Protein AF-A0A920LC87-F1 (afdb_monomer_lite)

Radius of gyration: 24.34 Å; chains: 1; bounding box: 47×68×61 Å

Structure (mmCIF, N/CA/C/O backbone):
data_AF-A0A920LC87-F1
#
_entry.id   AF-A0A920LC87-F1
#
loop_
_atom_site.group_PDB
_atom_site.id
_atom_site.type_symbol
_atom_site.label_atom_id
_atom_site.label_alt_id
_atom_site.label_comp_id
_atom_site.label_asym_id
_atom_site.label_entity_id
_atom_site.label_seq_id
_atom_site.pdbx_PDB_ins_code
_atom_site.Cartn_x
_atom_site.Cartn_y
_atom_site.Cartn_z
_atom_site.occupancy
_atom_site.B_iso_or_equiv
_atom_site.auth_seq_id
_atom_site.auth_comp_id
_atom_site.auth_asym_id
_atom_site.auth_atom_id
_atom_site.pdbx_PDB_model_num
ATOM 1 N N . MET A 1 1 ? -21.705 -11.713 8.586 1.00 51.69 1 MET A N 1
ATOM 2 C CA . MET A 1 1 ? -21.628 -10.578 7.640 1.00 51.69 1 MET A CA 1
ATOM 3 C C . MET A 1 1 ? -20.249 -10.476 6.988 1.00 51.69 1 MET A C 1
ATOM 5 O O . MET A 1 1 ? -20.176 -10.383 5.773 1.00 51.69 1 MET A O 1
ATOM 9 N N . SER A 1 2 ? -19.154 -10.593 7.745 1.00 48.53 2 SER A N 1
ATOM 10 C CA . SER A 1 2 ? -17.784 -10.623 7.193 1.00 48.53 2 SER A CA 1
ATOM 11 C C . SER A 1 2 ? -17.468 -11.917 6.425 1.00 48.53 2 SER A C 1
ATOM 13 O O . SER A 1 2 ? -16.877 -11.867 5.354 1.00 48.53 2 SER A O 1
ATOM 15 N N . LEU A 1 3 ? -17.936 -13.070 6.926 1.00 48.03 3 LEU A N 1
ATOM 16 C CA . LEU A 1 3 ? -17.737 -14.377 6.278 1.00 48.03 3 LEU A CA 1
ATOM 17 C C . LEU A 1 3 ? -18.432 -14.464 4.907 1.00 48.03 3 LEU A C 1
ATOM 19 O O . LEU A 1 3 ? -17.867 -14.968 3.948 1.00 48.03 3 LEU A O 1
ATOM 23 N N . THR A 1 4 ? -19.646 -13.915 4.804 1.00 66.12 4 THR A N 1
ATOM 24 C CA . THR A 1 4 ? -20.441 -13.898 3.568 1.00 66.12 4 THR A CA 1
ATOM 25 C C . THR A 1 4 ? -19.825 -12.992 2.504 1.00 66.12 4 THR A C 1
ATOM 27 O O . THR A 1 4 ? -19.841 -13.344 1.333 1.00 66.12 4 THR A O 1
ATOM 30 N N . LEU A 1 5 ? -19.225 -11.865 2.903 1.00 60.50 5 LEU A N 1
ATOM 31 C CA . LEU A 1 5 ? -18.474 -10.995 1.993 1.00 60.50 5 LEU A CA 1
ATOM 32 C C . LEU A 1 5 ? -17.218 -11.693 1.462 1.00 60.50 5 LEU A C 1
ATOM 34 O O . LEU A 1 5 ? -17.001 -11.692 0.256 1.00 60.50 5 LEU A O 1
ATOM 38 N N . GLY A 1 6 ? -16.436 -12.343 2.331 1.00 60.22 6 GLY A N 1
ATOM 39 C CA . GLY A 1 6 ? -15.253 -13.103 1.910 1.00 60.22 6 GLY A CA 1
ATOM 40 C C . GLY A 1 6 ? -15.587 -14.250 0.951 1.00 60.22 6 GLY A C 1
ATOM 41 O O . GLY A 1 6 ? -14.870 -14.471 -0.019 1.00 60.22 6 GLY A O 1
ATOM 42 N N . LEU A 1 7 ? -16.717 -14.925 1.176 1.00 67.44 7 LEU A N 1
ATOM 43 C CA . LEU A 1 7 ? -17.181 -16.028 0.336 1.00 67.44 7 LEU A CA 1
ATOM 44 C C . LEU A 1 7 ? -17.665 -15.533 -1.037 1.00 67.44 7 LEU A C 1
ATOM 46 O O . LEU A 1 7 ? -17.310 -16.128 -2.045 1.00 67.44 7 LEU A O 1
ATOM 50 N N . VAL A 1 8 ? -18.377 -14.400 -1.099 1.00 70.44 8 VAL A N 1
ATOM 51 C CA . VAL A 1 8 ? -18.757 -13.748 -2.369 1.00 70.44 8 VAL A CA 1
ATOM 52 C C . VAL A 1 8 ? -17.524 -13.294 -3.154 1.00 70.44 8 VAL A C 1
ATOM 54 O O . VAL A 1 8 ? -17.465 -13.492 -4.361 1.00 70.44 8 VAL A O 1
ATOM 57 N N . ILE A 1 9 ? -16.518 -12.742 -2.472 1.00 65.25 9 ILE A N 1
ATOM 58 C CA . ILE A 1 9 ? -15.265 -12.288 -3.090 1.00 65.25 9 ILE A CA 1
ATOM 59 C C . ILE A 1 9 ? -14.441 -13.464 -3.638 1.00 65.25 9 ILE A C 1
ATOM 61 O O . ILE A 1 9 ? -13.778 -13.316 -4.658 1.00 65.25 9 ILE A O 1
ATOM 65 N N . SER A 1 10 ? -14.517 -14.642 -3.012 1.00 67.00 10 SER A N 1
ATOM 66 C CA . SER A 1 10 ? -13.821 -15.845 -3.487 1.00 67.00 10 SER A CA 1
ATOM 67 C C . SER A 1 10 ? -14.350 -16.384 -4.821 1.00 67.00 10 SER A C 1
ATOM 69 O O . SER A 1 10 ? -13.648 -17.163 -5.459 1.00 67.00 10 SER A O 1
ATOM 71 N N . PHE A 1 11 ? -15.565 -16.006 -5.229 1.00 74.75 11 PHE A N 1
ATOM 72 C CA . PHE A 1 11 ? -16.164 -16.384 -6.515 1.00 74.75 11 PHE A CA 1
ATOM 73 C C . PHE A 1 11 ? -16.053 -15.282 -7.578 1.00 74.75 11 PHE A C 1
ATOM 75 O O . PHE A 1 11 ? -16.613 -15.421 -8.663 1.00 74.75 11 PHE A O 1
ATOM 82 N N . VAL A 1 12 ? -15.365 -14.175 -7.280 1.00 76.56 12 VAL A N 1
ATOM 83 C CA . VAL A 1 12 ? -15.097 -13.127 -8.268 1.00 76.56 12 VAL A CA 1
ATOM 84 C C . VAL A 1 12 ? -13.891 -13.549 -9.097 1.00 76.56 12 VAL A C 1
ATOM 86 O O . VAL A 1 12 ? -12.779 -13.638 -8.573 1.00 76.56 12 VAL A O 1
ATOM 89 N N . ASP A 1 13 ? -14.107 -13.787 -10.389 1.00 73.00 13 ASP A N 1
ATOM 90 C CA . ASP A 1 13 ? -13.009 -14.005 -11.325 1.00 73.00 13 ASP A CA 1
ATOM 91 C C . ASP A 1 13 ? -12.096 -12.767 -11.357 1.00 73.00 13 ASP A C 1
ATOM 93 O O . ASP A 1 13 ? -12.595 -11.633 -11.395 1.00 73.00 13 ASP A O 1
ATOM 97 N N . PRO A 1 14 ? -10.763 -12.948 -11.335 1.00 72.31 14 PRO A N 1
ATOM 98 C CA . PRO A 1 14 ? -9.835 -11.832 -11.402 1.00 72.31 14 PRO A CA 1
ATOM 99 C C . PRO A 1 14 ? -10.065 -11.055 -12.698 1.00 72.31 14 PRO A C 1
ATOM 101 O O . PRO A 1 14 ? -10.163 -11.629 -13.785 1.00 72.31 14 PRO A O 1
ATOM 104 N N . MET A 1 15 ? -10.162 -9.733 -12.578 1.00 78.38 15 MET A N 1
ATOM 105 C CA . MET A 1 15 ? -10.388 -8.868 -13.730 1.00 78.38 15 MET A CA 1
ATOM 106 C C . MET A 1 15 ? -9.218 -8.966 -14.721 1.00 78.38 15 MET A C 1
ATOM 108 O O . MET A 1 15 ? -8.079 -9.254 -14.353 1.00 78.38 15 MET A O 1
ATOM 112 N N . ILE A 1 16 ? -9.495 -8.708 -15.998 1.00 79.12 16 ILE A N 1
ATOM 113 C CA . ILE A 1 16 ? -8.456 -8.629 -17.032 1.00 79.12 16 ILE A CA 1
ATOM 114 C C . ILE A 1 16 ? -7.592 -7.389 -16.766 1.00 79.12 16 ILE A C 1
ATOM 116 O O . ILE A 1 16 ? -8.115 -6.337 -16.392 1.00 79.12 16 ILE A O 1
ATOM 120 N N . GLU A 1 17 ? -6.279 -7.518 -16.977 1.00 80.44 17 GLU A N 1
ATOM 121 C CA . GLU A 1 17 ? -5.305 -6.429 -16.842 1.00 80.44 17 GLU A CA 1
ATOM 122 C C . GLU A 1 17 ? -5.795 -5.157 -17.550 1.00 80.44 17 GLU A C 1
ATOM 124 O O . GLU A 1 17 ? -6.100 -5.165 -18.746 1.00 80.44 17 GLU A O 1
ATOM 129 N N . ASN A 1 18 ? -5.845 -4.044 -16.815 1.00 85.31 18 ASN A N 1
ATOM 130 C CA . ASN A 1 18 ? -6.327 -2.771 -17.333 1.00 85.31 18 ASN A CA 1
ATOM 131 C C . ASN A 1 18 ? -5.285 -1.670 -17.132 1.00 85.31 18 ASN A C 1
ATOM 133 O O . ASN A 1 18 ? -4.976 -1.267 -16.008 1.00 85.31 18 ASN A O 1
ATOM 137 N N . ARG A 1 19 ? -4.786 -1.150 -18.258 1.00 84.81 19 ARG A N 1
ATOM 138 C CA . ARG A 1 19 ? -3.727 -0.131 -18.325 1.00 84.81 19 ARG A CA 1
ATOM 139 C C . ARG A 1 19 ? -4.236 1.305 -18.223 1.00 84.81 19 ARG A C 1
ATOM 141 O O . ARG A 1 19 ? -3.449 2.240 -18.341 1.00 84.81 19 ARG A O 1
ATOM 148 N N . ASN A 1 20 ? -5.537 1.509 -18.029 1.00 92.81 20 ASN A N 1
ATOM 149 C CA . ASN A 1 20 ? -6.087 2.846 -17.866 1.00 92.81 20 ASN A CA 1
ATOM 150 C C . ASN A 1 20 ? -5.581 3.478 -16.557 1.00 92.81 20 ASN A C 1
ATOM 152 O O . ASN A 1 20 ? -5.798 2.945 -15.468 1.00 92.81 20 ASN A O 1
ATOM 156 N N . LEU A 1 21 ? -4.950 4.649 -16.663 1.00 91.81 21 LEU A N 1
ATOM 157 C CA . LEU A 1 21 ? -4.382 5.382 -15.531 1.00 91.81 21 LEU A CA 1
ATOM 158 C C . LEU A 1 21 ? -5.438 5.731 -14.472 1.00 91.81 21 LEU A C 1
ATOM 160 O O . LEU A 1 21 ? -5.162 5.612 -13.281 1.00 91.81 21 LEU A O 1
ATOM 164 N N . ILE A 1 22 ? -6.667 6.075 -14.882 1.00 94.88 22 ILE A N 1
ATOM 165 C CA . ILE A 1 22 ? -7.777 6.315 -13.941 1.00 94.88 22 ILE A CA 1
ATOM 166 C C . ILE A 1 22 ? -8.065 5.056 -13.117 1.00 94.88 22 ILE A C 1
ATOM 168 O O . ILE A 1 22 ? -8.260 5.128 -11.905 1.00 94.88 22 ILE A O 1
ATOM 172 N N . PHE A 1 23 ? -8.077 3.889 -13.760 1.00 93.38 23 PHE A N 1
ATOM 173 C CA . PHE A 1 23 ? -8.350 2.633 -13.072 1.00 93.38 23 PHE A CA 1
ATOM 174 C C . PHE A 1 23 ? -7.215 2.284 -12.104 1.00 93.38 23 PHE A C 1
ATOM 176 O O . PHE A 1 23 ? -7.468 1.916 -10.961 1.00 93.38 23 PHE A O 1
ATOM 183 N N . ILE A 1 24 ? -5.962 2.484 -12.520 1.00 94.50 24 ILE A N 1
ATOM 184 C CA . ILE A 1 24 ? -4.775 2.273 -11.680 1.00 94.50 24 ILE A CA 1
ATOM 185 C C . ILE A 1 24 ? -4.766 3.211 -10.465 1.00 94.50 24 ILE A C 1
ATOM 187 O O . ILE A 1 24 ? -4.407 2.788 -9.365 1.00 94.50 24 ILE A O 1
ATOM 191 N N . PHE A 1 25 ? -5.210 4.459 -10.630 1.00 96.12 25 PHE A N 1
ATOM 192 C CA . PHE A 1 25 ? -5.371 5.398 -9.522 1.00 96.12 25 PHE A CA 1
ATOM 193 C C . PHE A 1 25 ? -6.325 4.845 -8.454 1.00 96.12 25 PHE A C 1
ATOM 195 O O . PHE A 1 25 ? -5.969 4.772 -7.275 1.00 96.12 25 PHE A O 1
ATOM 202 N N . PHE A 1 26 ? -7.517 4.396 -8.864 1.00 94.69 26 PHE A N 1
ATOM 203 C CA . PHE A 1 26 ? -8.478 3.785 -7.944 1.00 94.69 26 PHE A CA 1
ATOM 204 C C . PHE A 1 26 ? -7.978 2.456 -7.380 1.00 94.69 26 PHE A C 1
ATOM 206 O O . PHE A 1 26 ? -8.221 2.161 -6.214 1.00 94.69 26 PHE A O 1
ATOM 213 N N . CYS A 1 27 ? -7.223 1.685 -8.160 1.00 93.50 27 CYS A N 1
ATOM 214 C CA . CYS A 1 27 ? -6.578 0.465 -7.695 1.00 93.50 27 CYS A CA 1
ATOM 215 C C . CYS A 1 27 ? -5.629 0.748 -6.517 1.00 93.50 27 CYS A C 1
ATOM 217 O O . CYS A 1 27 ? -5.678 0.044 -5.508 1.00 93.50 27 CYS A O 1
ATOM 219 N N . GLY A 1 28 ? -4.821 1.812 -6.600 1.00 94.81 28 GLY A N 1
ATOM 220 C CA . GLY A 1 28 ? -3.982 2.281 -5.491 1.00 94.81 28 GLY A CA 1
ATOM 221 C C . GLY A 1 28 ? -4.794 2.752 -4.289 1.00 94.81 28 GLY A C 1
ATOM 222 O O . GLY A 1 28 ? -4.549 2.317 -3.162 1.00 94.81 28 GLY A O 1
ATOM 223 N N . TYR A 1 29 ? -5.821 3.569 -4.536 1.00 95.50 29 TYR A N 1
ATOM 224 C CA . TYR A 1 29 ? -6.723 4.062 -3.493 1.00 95.50 29 TYR A CA 1
ATOM 225 C C . TYR A 1 29 ? -7.402 2.921 -2.716 1.00 95.50 29 TYR A C 1
ATOM 227 O O . TYR A 1 29 ? -7.427 2.929 -1.489 1.00 95.50 29 TYR A O 1
ATOM 235 N N . ILE A 1 30 ? -7.944 1.917 -3.406 1.00 93.31 30 ILE A N 1
ATOM 236 C CA . ILE A 1 30 ? -8.679 0.809 -2.780 1.00 93.31 30 ILE A CA 1
ATOM 237 C C . ILE A 1 30 ? -7.715 -0.151 -2.072 1.00 93.31 30 ILE A C 1
ATOM 239 O O . ILE A 1 30 ? -7.991 -0.575 -0.950 1.00 93.31 30 ILE A O 1
ATOM 243 N N . SER A 1 31 ? -6.562 -0.452 -2.681 1.00 92.94 31 SER A N 1
ATOM 244 C CA . SER A 1 31 ? -5.550 -1.345 -2.100 1.00 92.94 31 SER A CA 1
ATOM 245 C C . SER A 1 31 ? -5.039 -0.842 -0.747 1.00 92.94 31 SER A C 1
ATOM 247 O O . SER A 1 31 ? -5.012 -1.599 0.227 1.00 92.94 31 SER A O 1
ATOM 249 N N . ILE A 1 32 ? -4.679 0.445 -0.649 1.00 93.69 32 ILE A N 1
ATOM 250 C CA . ILE A 1 32 ? -4.190 1.019 0.615 1.00 93.69 32 ILE A CA 1
ATOM 251 C C . ILE A 1 32 ? -5.301 1.104 1.669 1.00 93.69 32 ILE A C 1
ATOM 253 O O . ILE A 1 32 ? -5.050 0.900 2.861 1.00 93.69 32 ILE A O 1
ATOM 257 N N . CYS A 1 33 ? -6.544 1.350 1.234 1.00 91.75 33 CYS A N 1
ATOM 258 C CA . CYS A 1 33 ? -7.694 1.331 2.128 1.00 91.75 33 CYS A CA 1
ATOM 259 C C . CYS A 1 33 ? -7.897 -0.060 2.730 1.00 91.75 33 CYS A C 1
ATOM 261 O O . CYS A 1 33 ? -8.160 -0.175 3.925 1.00 91.75 33 CYS A O 1
ATOM 263 N N . GLY A 1 34 ? -7.708 -1.106 1.920 1.00 88.12 34 GLY A N 1
ATOM 264 C CA . GLY A 1 34 ? -7.761 -2.489 2.369 1.00 88.12 34 GLY A CA 1
ATOM 265 C C . GLY A 1 34 ? -6.778 -2.774 3.497 1.00 88.12 34 GLY A C 1
ATOM 266 O O . GLY A 1 34 ? -7.198 -3.184 4.567 1.00 88.12 34 GLY A O 1
ATOM 267 N N . ILE A 1 35 ? -5.496 -2.455 3.309 1.00 89.75 35 ILE A N 1
ATOM 268 C CA . ILE A 1 35 ? -4.449 -2.732 4.315 1.00 89.75 35 ILE A CA 1
ATOM 269 C C . ILE A 1 35 ? -4.712 -2.011 5.644 1.00 89.75 35 ILE A C 1
ATOM 271 O O . ILE A 1 35 ? -4.352 -2.504 6.709 1.00 89.75 35 ILE A O 1
ATOM 275 N N . THR A 1 36 ? -5.331 -0.833 5.589 1.00 86.56 36 THR A N 1
ATOM 276 C CA . THR A 1 36 ? -5.594 -0.018 6.782 1.00 86.56 36 THR A CA 1
ATOM 277 C C . THR A 1 36 ? -6.754 -0.573 7.617 1.00 86.56 36 THR A C 1
ATOM 279 O O . THR A 1 36 ? -6.802 -0.360 8.830 1.00 86.56 36 THR A O 1
ATOM 282 N N . ILE A 1 37 ? -7.699 -1.283 6.994 1.00 83.44 37 ILE A N 1
ATOM 283 C CA . ILE A 1 37 ? -8.788 -1.950 7.709 1.00 83.44 37 ILE A CA 1
ATOM 284 C C . ILE A 1 37 ? -8.247 -3.282 8.240 1.00 83.44 37 ILE A C 1
ATOM 286 O O . ILE A 1 37 ? -7.761 -4.101 7.457 1.00 83.44 37 ILE A O 1
ATOM 290 N N . PRO A 1 38 ? -8.334 -3.544 9.556 1.00 73.31 38 PRO A N 1
ATOM 291 C CA . PRO A 1 38 ? -7.820 -4.784 10.110 1.00 73.31 38 PRO A CA 1
ATOM 292 C C . PRO A 1 38 ? -8.585 -5.950 9.466 1.00 73.31 38 PRO A C 1
ATOM 294 O O . PRO A 1 38 ? -9.816 -5.978 9.495 1.00 73.31 38 PRO A O 1
ATOM 297 N N . GLY A 1 39 ? -7.845 -6.851 8.804 1.00 71.00 39 GLY A N 1
ATOM 298 C CA . GLY A 1 39 ? -8.393 -8.041 8.146 1.00 71.00 39 GLY A CA 1
ATOM 299 C C . GLY A 1 39 ? -8.499 -8.082 6.652 1.00 71.00 39 GLY A C 1
ATOM 300 O O . GLY A 1 39 ? -8.917 -9.110 6.120 1.00 71.00 39 GLY A O 1
ATOM 301 N N . LEU A 1 40 ? -8.171 -6.990 5.980 1.00 77.62 40 LEU A N 1
ATOM 302 C CA . LEU A 1 40 ? -8.322 -6.898 4.543 1.00 77.62 40 LEU A CA 1
ATOM 303 C C . LEU A 1 40 ? -6.929 -6.779 3.914 1.00 77.62 40 LEU A C 1
ATOM 305 O O . LEU A 1 40 ? -6.123 -5.926 4.270 1.00 77.62 40 LEU A O 1
ATOM 309 N N . SER A 1 41 ? -6.606 -7.702 3.009 1.00 81.94 41 SER A N 1
ATOM 310 C CA . SER A 1 41 ? -5.298 -7.740 2.354 1.00 81.94 41 SER A CA 1
ATOM 311 C C . SER A 1 41 ? -5.303 -6.874 1.091 1.00 81.94 41 SER A C 1
ATOM 313 O O . SER A 1 41 ? -6.067 -7.130 0.160 1.00 81.94 41 SER A O 1
ATOM 315 N N . GLY A 1 42 ? -4.439 -5.855 1.033 1.00 83.69 42 GLY A N 1
ATOM 316 C CA . GLY A 1 42 ? -4.315 -4.988 -0.149 1.00 83.69 42 GLY A CA 1
ATOM 317 C C . GLY A 1 42 ? -3.740 -5.697 -1.373 1.00 83.69 42 GLY A C 1
ATOM 318 O O . GLY A 1 42 ? -4.200 -5.468 -2.488 1.00 83.69 42 GLY A O 1
ATOM 319 N N . SER A 1 43 ? -2.792 -6.621 -1.183 1.00 86.75 43 SER A N 1
ATOM 320 C CA . SER A 1 43 ? -2.247 -7.420 -2.289 1.00 86.75 43 SER A CA 1
ATOM 321 C C . SER A 1 43 ? -3.298 -8.359 -2.885 1.00 86.75 43 SER A C 1
ATOM 323 O O . SER A 1 43 ? -3.344 -8.525 -4.099 1.00 86.75 43 SER A O 1
ATOM 325 N N . PHE A 1 44 ? -4.193 -8.909 -2.060 1.00 86.44 44 PHE A N 1
ATOM 326 C CA . PHE A 1 44 ? -5.324 -9.709 -2.534 1.00 86.44 44 PHE A CA 1
ATOM 327 C C . PHE A 1 44 ? -6.322 -8.876 -3.348 1.00 86.44 44 PHE A C 1
ATOM 329 O O . PHE A 1 44 ? -6.757 -9.309 -4.413 1.00 86.44 44 PHE A O 1
ATOM 336 N N . LEU A 1 45 ? -6.625 -7.649 -2.908 1.00 89.44 45 LEU A N 1
ATOM 337 C CA . LEU A 1 45 ? -7.452 -6.723 -3.688 1.00 89.44 45 LEU A CA 1
ATOM 338 C C . LEU A 1 45 ? -6.841 -6.424 -5.061 1.00 89.44 45 LEU A C 1
ATOM 340 O O . LEU A 1 45 ? -7.554 -6.430 -6.057 1.00 89.44 45 LEU A O 1
ATOM 344 N N . LEU A 1 46 ? -5.527 -6.210 -5.132 1.00 90.50 46 LEU A N 1
ATOM 345 C CA . LEU A 1 46 ? -4.803 -6.015 -6.393 1.00 90.50 46 LEU A CA 1
ATOM 346 C C . LEU A 1 46 ? -4.889 -7.227 -7.332 1.00 90.50 46 LEU A C 1
ATOM 348 O O . LEU A 1 46 ? -4.935 -7.046 -8.550 1.00 90.50 46 LEU A O 1
ATOM 352 N N . ILE A 1 47 ? -4.903 -8.445 -6.782 1.00 89.25 47 ILE A N 1
ATOM 353 C CA . ILE A 1 47 ? -5.064 -9.685 -7.555 1.00 89.25 47 ILE A CA 1
ATOM 354 C C . ILE A 1 47 ? -6.476 -9.762 -8.139 1.00 89.25 47 ILE A C 1
ATOM 356 O O . ILE A 1 47 ? -6.618 -9.998 -9.335 1.00 89.25 47 ILE A O 1
ATOM 360 N N . ILE A 1 48 ? -7.508 -9.497 -7.332 1.00 88.19 48 ILE A N 1
ATOM 361 C CA . ILE A 1 48 ? -8.903 -9.486 -7.804 1.00 88.19 48 ILE A CA 1
ATOM 362 C C . ILE A 1 48 ? -9.118 -8.396 -8.861 1.00 88.19 48 ILE A C 1
ATOM 364 O O . ILE A 1 48 ? -9.784 -8.625 -9.867 1.00 88.19 48 ILE A O 1
ATOM 368 N N . LEU A 1 49 ? -8.508 -7.223 -8.673 1.00 89.38 49 LEU A N 1
ATOM 369 C CA . LEU A 1 49 ? -8.550 -6.113 -9.629 1.00 89.38 49 LEU A CA 1
ATOM 370 C C . LEU A 1 49 ? -7.730 -6.371 -10.907 1.00 89.38 49 LEU A C 1
ATOM 372 O O . LEU A 1 49 ? -7.725 -5.519 -11.793 1.00 89.38 49 LEU A O 1
ATOM 376 N N . GLY A 1 50 ? -7.019 -7.499 -11.014 1.00 89.12 50 GLY A N 1
ATOM 377 C CA . GLY A 1 50 ? -6.295 -7.901 -12.225 1.00 89.12 50 GLY A CA 1
ATOM 378 C C . GLY A 1 50 ? -4.956 -7.202 -12.463 1.00 89.12 50 GLY A C 1
ATOM 379 O O . GLY A 1 50 ? -4.212 -7.572 -13.367 1.00 89.12 50 GLY A O 1
ATOM 380 N N . ASN A 1 51 ? -4.611 -6.210 -11.642 1.00 91.94 51 ASN A N 1
ATOM 381 C CA . ASN A 1 51 ? -3.457 -5.335 -11.864 1.00 91.94 51 ASN A CA 1
ATOM 382 C C . ASN A 1 51 ? -2.253 -5.651 -10.965 1.00 91.94 51 ASN A C 1
ATOM 384 O O . ASN A 1 51 ? -1.262 -4.921 -10.990 1.00 91.94 51 ASN A O 1
ATOM 388 N N . TYR A 1 52 ? -2.299 -6.750 -10.205 1.00 92.12 52 TYR A N 1
ATOM 389 C CA . TYR A 1 52 ? -1.187 -7.181 -9.354 1.00 92.12 52 TYR A CA 1
ATOM 390 C C . TYR A 1 52 ? 0.126 -7.332 -10.131 1.00 92.12 52 TYR A C 1
ATOM 392 O O . TYR A 1 52 ? 1.125 -6.723 -9.762 1.00 92.12 52 TYR A O 1
ATOM 400 N N . LYS A 1 53 ? 0.134 -8.107 -11.223 1.00 91.69 53 LYS A N 1
ATOM 401 C CA . LYS A 1 53 ? 1.359 -8.347 -12.003 1.00 91.69 53 LYS A CA 1
ATOM 402 C C . LYS A 1 53 ? 1.899 -7.048 -12.608 1.00 91.69 53 LYS A C 1
ATOM 404 O O . LYS A 1 53 ? 3.067 -6.723 -12.418 1.00 91.69 53 LYS A O 1
ATOM 409 N N . LEU A 1 54 ? 1.021 -6.281 -13.246 1.00 92.25 54 LEU A N 1
ATOM 410 C CA . LEU A 1 54 ? 1.367 -5.026 -13.903 1.00 92.25 54 LEU A CA 1
ATOM 411 C C . LEU A 1 54 ? 1.967 -3.999 -12.924 1.00 92.25 54 LEU A C 1
ATOM 413 O O . LEU A 1 54 ? 3.005 -3.413 -13.216 1.00 92.25 54 LEU A O 1
ATOM 417 N N . VAL A 1 55 ? 1.359 -3.802 -11.748 1.00 93.50 55 VAL A N 1
ATOM 418 C CA . VAL A 1 55 ? 1.814 -2.789 -10.779 1.00 93.50 55 VAL A CA 1
ATOM 419 C C . VAL A 1 55 ? 2.966 -3.291 -9.907 1.00 93.50 55 VAL A C 1
ATOM 421 O O . VAL A 1 55 ? 3.954 -2.580 -9.739 1.00 93.50 55 VAL A O 1
ATOM 424 N N . LEU A 1 56 ? 2.850 -4.483 -9.314 1.00 91.69 56 LEU A N 1
ATOM 425 C CA . LEU A 1 56 ? 3.804 -4.942 -8.297 1.00 91.69 56 LEU A CA 1
ATOM 426 C C . LEU A 1 56 ? 5.051 -5.600 -8.883 1.00 91.69 56 LEU A C 1
ATOM 428 O O . LEU A 1 56 ? 6.096 -5.565 -8.242 1.00 91.69 56 LEU A O 1
ATOM 432 N N . ILE A 1 57 ? 4.942 -6.225 -10.055 1.00 92.62 57 ILE A N 1
ATOM 433 C CA . ILE A 1 57 ? 6.061 -6.936 -10.678 1.00 92.62 57 ILE A CA 1
ATOM 434 C C . ILE A 1 57 ? 6.644 -6.058 -11.775 1.00 92.62 57 ILE A C 1
ATOM 436 O O . ILE A 1 57 ? 7.782 -5.607 -11.658 1.00 92.62 57 ILE A O 1
ATOM 440 N N . ASP A 1 58 ? 5.860 -5.757 -12.807 1.00 93.88 58 ASP A N 1
ATOM 441 C CA . ASP A 1 58 ? 6.395 -5.132 -14.016 1.00 93.88 58 ASP A CA 1
ATOM 442 C C . ASP A 1 58 ? 6.810 -3.672 -13.755 1.00 93.88 58 ASP A C 1
ATOM 444 O O . ASP A 1 58 ? 7.934 -3.271 -14.072 1.00 93.88 58 ASP A O 1
ATOM 448 N N . SER A 1 59 ? 5.944 -2.876 -13.118 1.00 93.81 59 SER A N 1
ATOM 449 C CA . SER A 1 59 ? 6.227 -1.471 -12.791 1.00 93.81 59 SER A CA 1
ATOM 450 C C . SER A 1 59 ? 7.350 -1.295 -11.764 1.00 93.81 59 SER A C 1
ATOM 452 O O . SER A 1 59 ? 8.193 -0.411 -11.928 1.00 93.81 59 SER A O 1
ATOM 454 N N . VAL A 1 60 ? 7.410 -2.139 -10.729 1.00 94.75 60 VAL A N 1
ATOM 455 C CA . VAL A 1 60 ? 8.488 -2.085 -9.722 1.00 94.75 60 VAL A CA 1
ATOM 456 C C . VAL A 1 60 ? 9.822 -2.509 -10.326 1.00 94.75 60 VAL A C 1
ATOM 458 O O . VAL A 1 60 ? 10.834 -1.858 -10.077 1.00 94.75 60 VAL A O 1
ATOM 461 N N . ASN A 1 61 ? 9.836 -3.552 -11.159 1.00 94.94 61 ASN A N 1
ATOM 462 C CA . ASN A 1 61 ? 11.058 -3.982 -11.833 1.00 94.94 61 ASN A CA 1
ATOM 463 C C . ASN A 1 61 ? 11.575 -2.902 -12.796 1.00 94.94 61 ASN A C 1
ATOM 465 O O . ASN A 1 61 ? 12.775 -2.658 -12.879 1.00 94.94 61 ASN A O 1
ATOM 469 N N . ASN A 1 62 ? 10.676 -2.180 -13.474 1.00 94.75 62 ASN A N 1
ATOM 470 C CA . ASN A 1 62 ? 11.067 -1.051 -14.317 1.00 94.75 62 ASN A CA 1
ATOM 471 C C . ASN A 1 62 ? 11.685 0.103 -13.514 1.00 94.75 62 ASN A C 1
ATOM 473 O O . ASN A 1 62 ? 12.685 0.687 -13.927 1.00 94.75 62 ASN A O 1
ATOM 477 N N . PHE A 1 63 ? 11.121 0.399 -12.342 1.00 95.00 63 PHE A N 1
ATOM 478 C CA . PHE A 1 63 ? 11.672 1.390 -11.421 1.00 95.00 63 PHE A CA 1
ATOM 479 C C . PHE A 1 63 ? 13.038 0.967 -10.864 1.00 95.00 63 PHE A C 1
ATOM 481 O O . PHE A 1 63 ? 13.953 1.788 -10.793 1.00 95.00 63 PHE A O 1
ATOM 488 N N . TYR A 1 64 ? 13.208 -0.319 -10.542 1.00 93.25 64 TYR A N 1
ATOM 489 C CA . TYR A 1 64 ? 14.504 -0.888 -10.174 1.00 93.25 64 TYR A CA 1
ATOM 490 C C . TYR A 1 64 ? 15.529 -0.722 -11.303 1.00 93.25 64 TYR A C 1
ATOM 492 O O . TYR A 1 64 ? 16.627 -0.229 -11.051 1.00 93.25 64 TYR A O 1
ATOM 500 N N . ASN A 1 65 ? 15.153 -1.033 -12.550 1.00 93.12 65 ASN A N 1
ATOM 501 C CA . ASN A 1 65 ? 16.014 -0.825 -13.715 1.00 93.12 65 ASN A CA 1
ATOM 502 C C . ASN A 1 65 ? 16.427 0.650 -13.852 1.00 93.12 65 ASN A C 1
ATOM 504 O O . ASN A 1 65 ? 17.612 0.933 -14.015 1.00 93.12 65 ASN A O 1
ATOM 508 N N . LEU A 1 66 ? 15.488 1.593 -13.705 1.00 93.06 66 LEU A N 1
ATOM 509 C CA . LEU A 1 66 ? 15.775 3.032 -13.760 1.00 93.06 66 LEU A CA 1
ATOM 510 C C . LEU A 1 66 ? 16.803 3.451 -12.702 1.00 93.06 66 LEU A C 1
ATOM 512 O O . LEU A 1 66 ? 17.781 4.129 -13.022 1.00 93.06 66 LEU A O 1
ATOM 516 N N . ILE A 1 67 ? 16.617 3.011 -11.457 1.00 93.88 67 ILE A N 1
ATOM 517 C CA . ILE A 1 67 ? 17.551 3.301 -10.362 1.00 93.88 67 ILE A CA 1
ATOM 518 C C . ILE A 1 67 ? 18.916 2.662 -10.624 1.00 93.88 67 ILE A C 1
ATOM 520 O O . ILE A 1 67 ? 19.940 3.314 -10.433 1.00 93.88 67 ILE A O 1
ATOM 524 N N . SER A 1 68 ? 18.946 1.404 -11.066 1.00 91.75 68 SER A N 1
ATOM 525 C CA . SER A 1 68 ? 20.192 0.682 -11.335 1.00 91.75 68 SER A CA 1
ATOM 526 C C . SER A 1 68 ? 20.999 1.337 -12.457 1.00 91.75 68 SER A C 1
ATOM 528 O O . SER A 1 68 ? 22.205 1.519 -12.313 1.00 91.75 68 SER A O 1
ATOM 530 N N . ASN A 1 69 ? 20.336 1.809 -13.514 1.00 91.19 69 ASN A N 1
ATOM 531 C CA . ASN A 1 69 ? 20.987 2.529 -14.601 1.00 91.19 69 ASN A CA 1
ATOM 532 C C . ASN A 1 69 ? 21.588 3.850 -14.105 1.00 91.19 69 ASN A C 1
ATOM 534 O O . ASN A 1 69 ? 22.712 4.184 -14.466 1.00 91.19 69 ASN A O 1
ATOM 538 N N . TYR A 1 70 ? 20.873 4.572 -13.237 1.00 91.69 70 TYR A N 1
ATOM 539 C CA . TYR A 1 70 ? 21.354 5.836 -12.679 1.00 91.69 70 TYR A CA 1
ATOM 540 C C . TYR A 1 70 ? 22.499 5.657 -11.665 1.00 91.69 70 TYR A C 1
ATOM 542 O O . TYR A 1 70 ? 23.433 6.452 -11.652 1.00 91.69 70 TYR A O 1
ATOM 550 N N . LEU A 1 71 ? 22.442 4.628 -10.810 1.00 93.06 71 LEU A N 1
ATOM 551 C CA . LEU A 1 71 ? 23.416 4.416 -9.729 1.00 93.06 71 LEU A CA 1
ATOM 552 C C . LEU A 1 71 ? 24.630 3.570 -10.137 1.00 93.06 71 LEU A C 1
ATOM 554 O O . LEU A 1 71 ? 25.745 3.862 -9.716 1.00 93.06 71 LEU A O 1
ATOM 558 N N . ILE A 1 72 ? 24.409 2.493 -10.893 1.00 91.25 72 ILE A N 1
ATOM 559 C CA . ILE A 1 72 ? 25.415 1.466 -11.221 1.00 91.25 72 ILE A CA 1
ATOM 560 C C . ILE A 1 72 ? 25.941 1.661 -12.654 1.00 91.25 72 ILE A C 1
ATOM 562 O O . ILE A 1 72 ? 27.006 1.152 -12.996 1.00 91.25 72 ILE A O 1
ATOM 566 N N . GLY A 1 73 ? 25.231 2.423 -13.495 1.00 86.56 73 GLY A N 1
ATOM 567 C CA . GLY A 1 73 ? 25.604 2.627 -14.897 1.00 86.56 73 GLY A CA 1
ATOM 568 C C . GLY A 1 73 ? 25.299 1.417 -15.784 1.00 86.56 73 GLY A C 1
ATOM 569 O O . GLY A 1 73 ? 25.972 1.192 -16.788 1.00 86.56 73 GLY A O 1
ATOM 570 N N . THR A 1 74 ? 24.313 0.601 -15.407 1.00 83.62 74 THR A N 1
ATOM 571 C CA . THR A 1 74 ? 23.794 -0.492 -16.238 1.00 83.62 74 THR A CA 1
ATOM 572 C C . THR A 1 74 ? 22.967 0.046 -17.413 1.00 83.62 74 THR A C 1
ATOM 574 O O . THR A 1 74 ? 22.407 1.135 -17.338 1.00 83.62 74 THR A O 1
ATOM 577 N N . ASN A 1 75 ? 22.852 -0.726 -18.500 1.00 85.12 75 ASN A N 1
ATOM 578 C CA . ASN A 1 75 ? 22.033 -0.386 -19.675 1.00 85.12 75 ASN A CA 1
ATOM 579 C C . ASN A 1 75 ? 20.794 -1.294 -19.767 1.00 85.12 75 ASN A C 1
ATOM 581 O O . ASN A 1 75 ? 20.587 -1.983 -20.766 1.00 85.12 75 ASN A O 1
ATOM 585 N N . LEU A 1 76 ? 19.990 -1.355 -18.701 1.00 89.19 76 LEU A N 1
ATOM 586 C CA . LEU A 1 76 ? 18.748 -2.135 -18.700 1.00 89.19 76 LEU A CA 1
ATOM 587 C C . LEU A 1 76 ? 17.625 -1.383 -19.434 1.00 89.19 76 LEU A C 1
ATOM 589 O O . LEU A 1 76 ? 17.573 -0.152 -19.360 1.00 89.19 76 LEU A O 1
ATOM 593 N N . PRO A 1 77 ? 16.696 -2.088 -20.104 1.00 87.50 77 PRO A N 1
ATOM 594 C CA . PRO A 1 77 ? 15.558 -1.456 -20.757 1.00 87.50 77 PRO A CA 1
ATOM 595 C C . PRO A 1 77 ? 14.612 -0.836 -19.717 1.00 87.50 77 PRO A C 1
ATOM 597 O O . PRO A 1 77 ? 14.169 -1.501 -18.775 1.00 87.50 77 PRO A O 1
ATOM 600 N N . VAL A 1 78 ? 14.288 0.442 -19.918 1.00 90.44 78 VAL A N 1
ATOM 601 C CA . VAL A 1 78 ? 13.348 1.228 -19.106 1.00 90.44 78 VAL A CA 1
ATOM 602 C C . VAL A 1 78 ? 12.210 1.685 -20.009 1.00 90.44 78 VAL A C 1
ATOM 604 O O . VAL A 1 78 ? 12.429 2.049 -21.162 1.00 90.44 78 VAL A O 1
ATOM 607 N N . SER A 1 79 ? 10.982 1.627 -19.503 1.00 92.44 79 SER A N 1
ATOM 608 C CA . SER A 1 79 ? 9.783 1.940 -20.278 1.00 92.44 79 SER A CA 1
ATOM 609 C C . SER A 1 79 ? 8.955 2.987 -19.554 1.00 92.4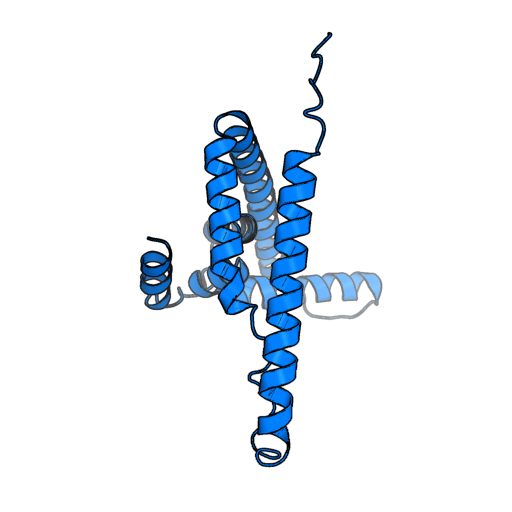4 79 SER A C 1
ATOM 611 O O . SER A 1 79 ? 8.409 2.722 -18.482 1.00 92.44 79 SER A O 1
ATOM 613 N N . GLU A 1 80 ? 8.792 4.143 -20.187 1.00 90.00 80 GLU A N 1
ATOM 614 C CA . GLU A 1 80 ? 8.107 5.302 -19.607 1.00 90.00 80 GLU A CA 1
ATOM 615 C C . GLU A 1 80 ? 6.681 4.987 -19.139 1.00 90.00 80 GLU A C 1
ATOM 617 O O . GLU A 1 80 ? 6.250 5.447 -18.082 1.00 90.00 80 GLU A O 1
ATOM 622 N N . ILE A 1 81 ? 5.943 4.155 -19.883 1.00 91.88 81 ILE A N 1
ATOM 623 C CA . ILE A 1 81 ? 4.544 3.842 -19.562 1.00 91.88 81 ILE A CA 1
ATOM 624 C C . ILE A 1 81 ? 4.414 3.144 -18.196 1.00 91.88 81 ILE A C 1
ATOM 626 O O . ILE A 1 81 ? 3.524 3.478 -17.417 1.00 91.88 81 ILE A O 1
ATOM 630 N N . LEU A 1 82 ? 5.334 2.228 -17.861 1.00 92.50 82 LEU A N 1
ATOM 631 C CA . LEU A 1 82 ? 5.318 1.492 -16.592 1.00 92.50 82 LEU A CA 1
ATOM 632 C C . LEU A 1 82 ? 5.680 2.392 -15.408 1.00 92.50 82 LEU A C 1
ATOM 634 O O . LEU A 1 82 ? 5.160 2.194 -14.306 1.00 92.50 82 LEU A O 1
ATOM 638 N N . LEU A 1 83 ? 6.511 3.406 -15.649 1.00 93.06 83 LEU A N 1
ATOM 639 C CA . LEU A 1 83 ? 6.833 4.428 -14.663 1.00 93.06 83 LEU A CA 1
ATOM 640 C C . LEU A 1 83 ? 5.609 5.301 -14.350 1.00 93.06 83 LEU A C 1
ATOM 642 O O . LEU A 1 83 ? 5.289 5.531 -13.185 1.00 93.06 83 LEU A O 1
ATOM 646 N N . HIS A 1 84 ? 4.870 5.727 -15.381 1.00 94.44 84 HIS A N 1
ATOM 647 C CA . HIS A 1 84 ? 3.639 6.508 -15.214 1.00 94.44 84 HIS A CA 1
ATOM 648 C C . HIS A 1 84 ? 2.559 5.724 -14.457 1.00 94.44 84 HIS A C 1
ATOM 650 O O . HIS A 1 84 ? 1.873 6.283 -13.597 1.00 94.44 84 HIS A O 1
ATOM 656 N N . ILE A 1 85 ? 2.432 4.423 -14.739 1.00 94.69 85 ILE A N 1
ATOM 657 C CA . ILE A 1 85 ? 1.543 3.502 -14.016 1.00 94.69 85 ILE A CA 1
ATOM 658 C C . ILE A 1 85 ? 1.911 3.466 -12.528 1.00 94.69 85 ILE A C 1
ATOM 660 O O . ILE A 1 85 ? 1.039 3.652 -11.677 1.00 94.69 85 ILE A O 1
ATOM 664 N N . LEU A 1 86 ? 3.200 3.301 -12.209 1.00 95.81 86 LEU A N 1
ATOM 665 C CA . LEU A 1 86 ? 3.687 3.264 -10.830 1.00 95.81 86 LEU A CA 1
ATOM 666 C C . LEU A 1 86 ? 3.405 4.575 -10.087 1.00 95.81 86 LEU A C 1
ATOM 668 O O . LEU A 1 86 ? 2.890 4.559 -8.970 1.00 95.81 86 LEU A O 1
ATOM 672 N N . ILE A 1 87 ? 3.706 5.714 -10.716 1.00 96.50 87 ILE A N 1
ATOM 673 C CA . ILE A 1 87 ? 3.489 7.042 -10.130 1.00 96.50 87 ILE A CA 1
ATOM 674 C C . ILE A 1 87 ? 1.996 7.276 -9.882 1.00 96.50 87 ILE A C 1
ATOM 676 O O . ILE A 1 87 ? 1.611 7.715 -8.801 1.00 96.50 87 ILE A O 1
ATOM 680 N N . THR A 1 88 ? 1.136 6.929 -10.841 1.00 96.06 88 THR A N 1
ATOM 681 C CA . THR A 1 88 ? -0.322 7.082 -10.706 1.00 96.06 88 THR A CA 1
ATOM 682 C C . THR A 1 88 ? -0.877 6.215 -9.576 1.00 96.06 88 THR A C 1
ATOM 684 O O . THR A 1 88 ? -1.679 6.687 -8.766 1.00 96.06 88 THR A O 1
ATOM 687 N N . PHE A 1 89 ? -0.413 4.966 -9.473 1.00 96.31 89 PHE A N 1
ATOM 688 C CA . PHE A 1 89 ? -0.755 4.066 -8.372 1.00 96.31 89 PHE A CA 1
ATOM 689 C C . PHE A 1 89 ? -0.316 4.635 -7.017 1.00 96.31 89 PHE A C 1
ATOM 691 O O . PHE A 1 89 ? -1.076 4.605 -6.044 1.00 96.31 89 PHE A O 1
ATOM 698 N N . PHE A 1 90 ? 0.899 5.183 -6.949 1.00 96.00 90 PHE A N 1
ATOM 699 C CA . PHE A 1 90 ? 1.441 5.772 -5.731 1.00 96.00 90 PHE A CA 1
ATOM 700 C C . PHE A 1 90 ? 0.640 7.002 -5.293 1.00 96.00 90 PHE A C 1
ATOM 702 O O . PHE A 1 90 ? 0.255 7.098 -4.130 1.00 96.00 90 PHE A O 1
ATOM 709 N N . ILE A 1 91 ? 0.300 7.899 -6.224 1.00 97.69 91 ILE A N 1
ATOM 710 C CA . ILE A 1 91 ? -0.541 9.072 -5.946 1.00 97.69 91 ILE A CA 1
ATOM 711 C C . ILE A 1 91 ? -1.919 8.634 -5.426 1.00 97.69 91 ILE A C 1
ATOM 713 O O . ILE A 1 91 ? -2.382 9.153 -4.407 1.00 97.69 91 ILE A O 1
ATOM 717 N N . GLY A 1 92 ? -2.550 7.645 -6.069 1.00 96.25 92 GLY A N 1
ATOM 718 C CA . GLY A 1 92 ? -3.820 7.075 -5.608 1.00 96.25 92 GLY A CA 1
ATOM 719 C C . GLY A 1 92 ? -3.725 6.493 -4.195 1.00 96.25 92 GLY A C 1
ATOM 720 O O . GLY A 1 92 ? -4.591 6.744 -3.357 1.00 96.25 92 GLY A O 1
ATOM 721 N N . SER A 1 93 ? -2.631 5.792 -3.896 1.00 95.56 93 SER A N 1
ATOM 722 C CA . SER A 1 93 ? -2.359 5.218 -2.573 1.00 95.56 93 SER A CA 1
ATOM 723 C C . SER A 1 93 ? -2.128 6.295 -1.503 1.00 95.56 93 SER A C 1
ATOM 725 O O . SER A 1 93 ? -2.652 6.199 -0.398 1.00 95.56 93 SER A O 1
ATOM 727 N N . VAL A 1 94 ? -1.393 7.367 -1.806 1.00 97.06 94 VAL A N 1
ATOM 728 C CA . VAL A 1 94 ? -1.177 8.473 -0.854 1.00 97.06 94 VAL A CA 1
ATOM 729 C C . VAL A 1 94 ? -2.494 9.182 -0.540 1.00 97.06 94 VAL A C 1
ATOM 731 O O . VAL A 1 94 ? -2.810 9.425 0.627 1.00 97.06 94 VAL A O 1
ATOM 734 N N . ILE A 1 95 ? -3.300 9.475 -1.562 1.00 97.25 95 ILE A N 1
ATOM 735 C CA . ILE A 1 95 ? -4.612 10.110 -1.382 1.00 97.25 95 ILE A CA 1
ATOM 736 C C . ILE A 1 95 ? -5.553 9.193 -0.597 1.00 97.25 95 ILE A C 1
ATOM 738 O O . ILE A 1 95 ? -6.234 9.666 0.316 1.00 97.25 95 ILE A O 1
ATOM 742 N N . GLY A 1 96 ? -5.559 7.891 -0.899 1.00 95.44 96 GLY A N 1
ATOM 743 C CA . GLY A 1 96 ? -6.321 6.886 -0.158 1.00 95.44 96 GLY A CA 1
ATOM 744 C C . GLY A 1 96 ? -5.941 6.838 1.314 1.00 95.44 96 GLY A C 1
ATOM 745 O O . GLY A 1 96 ? -6.812 6.934 2.177 1.00 95.44 96 GLY A O 1
ATOM 746 N N . LEU A 1 97 ? -4.643 6.806 1.611 1.00 95.12 97 LEU A N 1
ATOM 747 C CA . LEU A 1 97 ? -4.139 6.800 2.980 1.00 95.12 97 LEU A CA 1
ATOM 748 C C . LEU A 1 97 ? -4.553 8.060 3.749 1.00 95.12 97 LEU A C 1
ATOM 750 O O . LEU A 1 97 ? -5.043 7.963 4.873 1.00 95.12 97 LEU A O 1
ATOM 754 N N . ILE A 1 98 ? -4.394 9.246 3.152 1.00 96.00 98 ILE A N 1
ATOM 755 C CA . ILE A 1 98 ? -4.769 10.518 3.791 1.00 96.00 98 ILE A CA 1
ATOM 756 C C . ILE A 1 98 ? -6.284 10.580 4.015 1.00 96.00 98 ILE A C 1
ATOM 758 O O . ILE A 1 98 ? -6.737 10.977 5.092 1.00 96.00 98 ILE A O 1
ATOM 762 N N . SER A 1 99 ? -7.068 10.189 3.009 1.00 95.50 99 SER A N 1
ATOM 763 C CA . SER A 1 99 ? -8.531 10.169 3.064 1.00 95.50 99 SER A CA 1
ATOM 764 C C . SER A 1 99 ? -9.026 9.243 4.174 1.00 95.50 99 SER A C 1
ATOM 766 O O . SER A 1 99 ? -9.786 9.672 5.046 1.00 95.50 99 SER A O 1
ATOM 768 N N . LEU A 1 100 ? -8.526 8.007 4.204 1.00 92.19 100 LEU A N 1
ATOM 769 C CA . LEU A 1 100 ? -8.938 7.013 5.181 1.00 92.19 100 LEU A CA 1
ATOM 770 C C . LEU A 1 100 ? -8.436 7.340 6.590 1.00 92.19 100 LEU A C 1
ATOM 772 O O . LEU A 1 100 ? -9.185 7.183 7.548 1.00 92.19 100 LEU A O 1
ATOM 776 N N . SER A 1 101 ? -7.217 7.863 6.730 1.00 92.88 101 SER A N 1
ATOM 777 C CA . SER A 1 101 ? -6.680 8.317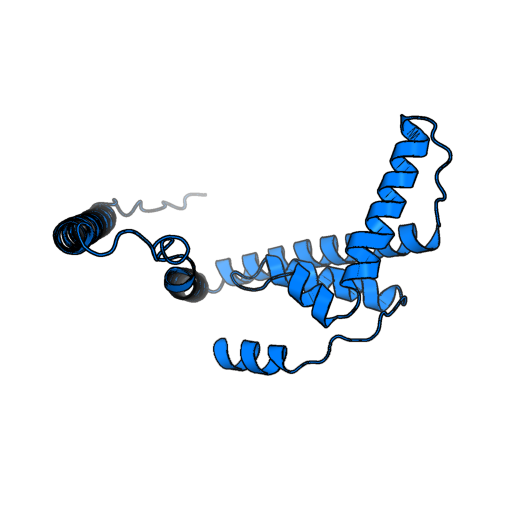 8.019 1.00 92.88 101 SER A CA 1
ATOM 778 C C . SER A 1 101 ? -7.563 9.401 8.645 1.00 92.88 101 SER A C 1
ATOM 780 O O . SER A 1 101 ? -7.923 9.325 9.823 1.00 92.88 101 SER A O 1
ATOM 782 N N . ARG A 1 102 ? -8.009 10.376 7.842 1.00 91.56 102 ARG A N 1
ATOM 783 C CA . ARG A 1 102 ? -8.951 11.408 8.300 1.00 91.56 102 ARG A CA 1
ATOM 784 C C . ARG A 1 102 ? -10.310 10.819 8.661 1.00 91.56 102 ARG A C 1
ATOM 786 O O . ARG A 1 102 ? -10.869 11.184 9.692 1.00 91.56 102 ARG A O 1
ATOM 793 N N . PHE A 1 103 ? -10.827 9.903 7.846 1.00 90.44 103 PHE A N 1
ATOM 794 C CA . PHE A 1 103 ? -12.107 9.240 8.096 1.00 90.44 103 PHE A CA 1
ATOM 795 C C . PHE A 1 103 ? -12.094 8.410 9.389 1.00 90.44 103 PHE A C 1
ATOM 797 O O . PHE A 1 103 ? -12.993 8.538 10.221 1.00 90.44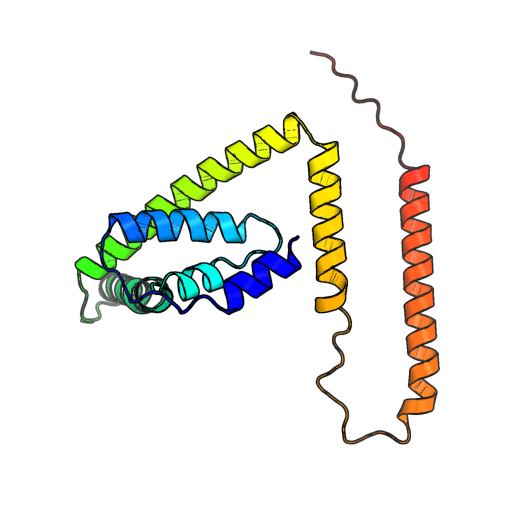 103 PHE A O 1
ATOM 804 N N . LEU A 1 104 ? -11.044 7.617 9.602 1.00 86.94 104 LEU A N 1
ATOM 805 C CA . LEU A 1 104 ? -10.853 6.827 10.817 1.00 86.94 104 LEU A CA 1
ATOM 806 C C . LEU A 1 104 ? -10.666 7.720 12.042 1.00 86.94 104 LEU A C 1
ATOM 808 O O . LEU A 1 104 ? -11.268 7.454 13.079 1.00 86.94 104 LEU A O 1
ATOM 812 N N . SER A 1 105 ? -9.903 8.809 11.921 1.00 87.75 105 SER A N 1
ATOM 813 C CA . SER A 1 105 ? -9.760 9.793 12.999 1.00 87.75 105 SER A CA 1
ATOM 814 C C . SER A 1 105 ? -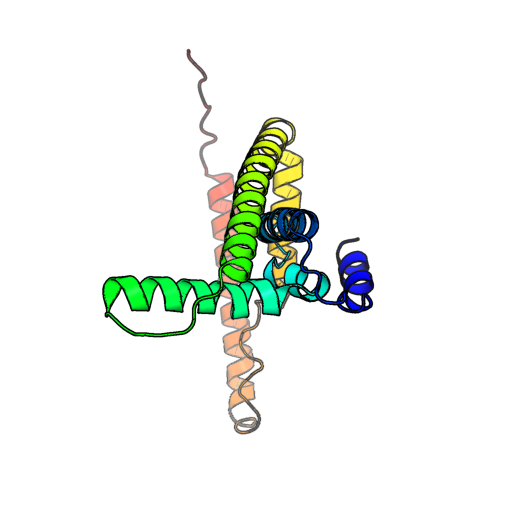11.106 10.427 13.365 1.00 87.75 105 SER A C 1
ATOM 816 O O . SER A 1 105 ? -11.455 10.511 14.543 1.00 87.75 105 SER A O 1
ATOM 818 N N . PHE A 1 106 ? -11.917 10.787 12.367 1.00 89.94 106 PHE A N 1
ATOM 819 C CA . PHE A 1 106 ? -13.261 11.322 12.581 1.00 89.94 106 PHE A CA 1
ATOM 820 C C . PHE A 1 106 ? -14.178 10.326 13.307 1.00 89.94 106 PHE A C 1
ATOM 822 O O . PHE A 1 106 ? -14.839 10.686 14.284 1.00 89.94 106 PHE A O 1
ATOM 829 N N . ILE A 1 107 ? -14.190 9.059 12.883 1.00 88.38 107 ILE A N 1
ATOM 830 C CA . ILE A 1 107 ? -14.983 8.009 13.540 1.00 88.38 107 ILE A CA 1
ATOM 831 C C . ILE A 1 107 ? -14.476 7.733 14.950 1.00 88.38 107 ILE A C 1
ATOM 833 O O . ILE A 1 107 ? -15.283 7.592 15.865 1.00 88.38 107 ILE A O 1
ATOM 837 N N . SER A 1 108 ? -13.160 7.685 15.149 1.00 80.44 108 SER A N 1
ATOM 838 C CA . SER A 1 108 ? -12.567 7.457 16.465 1.00 80.44 108 SER A CA 1
ATOM 839 C C . SER A 1 108 ? -12.944 8.556 17.456 1.00 80.44 108 SER A C 1
ATOM 841 O O . SER A 1 108 ? -13.113 8.270 18.638 1.00 80.44 108 SER A O 1
ATOM 843 N N . GLN A 1 109 ? -13.095 9.800 16.996 1.00 87.75 109 GLN A N 1
ATOM 844 C CA . GLN A 1 109 ? -13.515 10.917 17.844 1.00 87.75 109 GLN A CA 1
ATOM 845 C C . GLN A 1 109 ? -15.024 10.904 18.113 1.00 87.75 109 GLN A C 1
ATOM 847 O O . GLN A 1 109 ? -15.450 11.144 19.241 1.00 87.75 109 GLN A O 1
ATOM 852 N N . LYS A 1 110 ? -15.847 10.599 17.100 1.00 89.19 110 LYS A N 1
ATOM 853 C CA . LYS A 1 110 ? -17.313 10.664 17.213 1.00 89.19 110 LYS A CA 1
ATOM 854 C C . LYS A 1 110 ? -17.941 9.405 17.830 1.00 89.19 110 LYS A C 1
ATOM 856 O O . LYS A 1 110 ? -18.950 9.507 18.522 1.00 89.19 110 LYS A O 1
ATOM 861 N N . TYR A 1 111 ? -17.346 8.230 17.611 1.00 88.81 111 TYR A N 1
ATOM 862 C CA . TYR A 1 111 ? -17.871 6.918 18.020 1.00 88.81 111 TYR A CA 1
ATOM 863 C C . TYR A 1 111 ? -16.787 5.962 18.576 1.00 88.81 111 TYR A C 1
ATOM 865 O O . TYR A 1 111 ? -16.697 4.810 18.135 1.00 88.81 111 TYR A O 1
ATOM 873 N N . PRO A 1 112 ? -15.996 6.363 19.593 1.00 83.31 112 PRO A N 1
ATOM 874 C CA . PRO A 1 112 ? -14.884 5.551 20.107 1.00 83.31 112 PRO A CA 1
ATOM 875 C C . PRO A 1 112 ? -15.328 4.176 20.627 1.00 83.31 112 PRO A C 1
ATOM 877 O O . PRO A 1 112 ? -14.643 3.174 20.442 1.00 83.31 112 PRO A O 1
ATOM 880 N N . ARG A 1 113 ? -16.510 4.103 21.253 1.00 82.62 113 ARG A N 1
ATOM 881 C CA . ARG A 1 113 ? -17.027 2.859 21.836 1.00 82.62 113 ARG A CA 1
ATOM 882 C C . ARG A 1 113 ? -17.329 1.805 20.764 1.00 82.62 113 ARG A C 1
ATOM 884 O O . ARG A 1 113 ? -16.998 0.644 20.961 1.00 82.62 113 ARG A O 1
ATOM 891 N N . HIS A 1 114 ? -17.890 2.205 19.622 1.00 83.94 114 HIS A N 1
ATOM 892 C CA . HIS A 1 114 ? -18.188 1.284 18.520 1.00 83.94 114 HIS A CA 1
ATOM 893 C C . HIS A 1 114 ? -16.921 0.834 17.783 1.00 83.94 114 HIS A C 1
ATOM 895 O O . HIS A 1 114 ? -16.785 -0.353 17.491 1.00 83.94 114 HIS A O 1
ATOM 901 N N . LEU A 1 115 ? -15.976 1.753 17.541 1.00 83.94 115 LEU A N 1
ATOM 902 C CA . LEU A 1 115 ? -14.695 1.430 16.907 1.00 83.94 115 LEU A CA 1
ATOM 903 C C . LEU A 1 115 ? -13.904 0.402 17.736 1.00 83.94 115 LEU A C 1
ATOM 905 O O . LEU A 1 115 ? -13.423 -0.588 17.192 1.00 83.94 115 LEU A O 1
ATOM 909 N N . ASN A 1 116 ? -13.838 0.582 19.060 1.00 81.12 116 ASN A N 1
ATOM 910 C CA . ASN A 1 116 ? -13.137 -0.349 19.947 1.00 81.12 116 ASN A CA 1
ATOM 911 C C . ASN A 1 116 ? -13.742 -1.757 19.906 1.00 81.12 116 ASN A C 1
ATOM 913 O O . ASN A 1 116 ? -12.996 -2.724 19.787 1.00 81.12 116 ASN A O 1
ATOM 917 N N . PHE A 1 117 ? -15.073 -1.895 19.943 1.00 85.75 117 PHE A N 1
ATOM 918 C CA . PHE A 1 117 ? -15.714 -3.210 19.815 1.00 85.75 117 PHE A CA 1
ATOM 919 C C . PHE A 1 117 ? -15.453 -3.860 18.451 1.00 85.75 117 PHE A C 1
ATOM 921 O O . PHE A 1 117 ? -15.266 -5.073 18.389 1.00 85.75 117 PHE A O 1
ATOM 928 N N . MET A 1 118 ? -15.387 -3.072 17.374 1.00 84.12 118 MET A N 1
ATOM 929 C CA . MET A 1 118 ? -15.039 -3.572 16.042 1.00 84.12 118 MET A CA 1
ATOM 930 C C . MET A 1 118 ? -13.596 -4.087 15.988 1.00 84.12 118 MET A C 1
ATOM 932 O O . MET A 1 118 ? -13.373 -5.196 15.510 1.00 84.12 118 MET A O 1
ATOM 936 N N . ILE A 1 119 ? -12.627 -3.326 16.511 1.00 84.88 119 ILE A N 1
ATOM 937 C CA . ILE A 1 119 ? -11.211 -3.730 16.548 1.00 84.88 119 ILE A CA 1
ATOM 938 C C . ILE A 1 119 ? -11.028 -4.972 17.424 1.00 84.88 119 ILE A C 1
ATOM 940 O O . ILE A 1 119 ? -10.388 -5.928 16.998 1.00 84.88 119 ILE A O 1
ATOM 944 N N . ILE A 1 120 ? -11.627 -4.995 18.619 1.00 83.56 120 ILE A N 1
ATOM 945 C CA . ILE A 1 120 ? -11.574 -6.146 19.531 1.00 83.56 120 ILE A CA 1
ATOM 946 C C . ILE A 1 120 ? -12.189 -7.380 18.863 1.00 83.56 120 ILE A C 1
ATOM 948 O O . ILE A 1 120 ? -11.577 -8.444 18.869 1.00 83.56 120 ILE A O 1
ATOM 952 N N . GLY A 1 121 ? -13.356 -7.239 18.229 1.00 83.94 121 GLY A N 1
ATOM 953 C CA . GLY A 1 121 ? -13.990 -8.320 17.476 1.00 83.94 121 GLY A CA 1
ATOM 954 C C . GLY A 1 121 ? -13.131 -8.810 16.310 1.00 83.94 121 GLY A C 1
ATOM 955 O O . GLY A 1 121 ? -13.074 -10.009 16.056 1.00 83.94 121 GLY A O 1
ATOM 956 N N . PHE A 1 122 ? -12.415 -7.905 15.640 1.00 80.75 122 PHE A N 1
ATOM 957 C CA . PHE A 1 122 ? -11.503 -8.259 14.563 1.00 80.75 122 PHE A CA 1
ATOM 958 C C . PHE A 1 122 ? -10.289 -9.058 15.067 1.00 80.75 122 PHE A C 1
ATOM 960 O O . PHE A 1 122 ? -9.997 -10.134 14.549 1.00 80.75 122 PHE A O 1
ATOM 967 N N . VAL A 1 123 ? -9.628 -8.578 16.125 1.00 83.56 123 VAL A N 1
ATOM 968 C CA . VAL A 1 123 ? -8.485 -9.256 16.759 1.00 83.56 123 VAL A CA 1
ATOM 969 C C . VAL A 1 123 ? -8.890 -10.639 17.270 1.00 83.56 123 VAL A C 1
ATOM 971 O O . VAL A 1 123 ? -8.231 -11.627 16.941 1.00 83.56 123 VAL A O 1
ATOM 974 N N . ILE A 1 124 ? -10.010 -10.728 18.000 1.00 83.38 124 ILE A N 1
ATOM 975 C CA . ILE A 1 124 ? -10.577 -12.002 18.468 1.00 83.38 124 ILE A CA 1
ATOM 976 C C . ILE A 1 124 ? -10.908 -12.912 17.281 1.00 83.38 124 ILE A C 1
ATOM 978 O O . ILE A 1 124 ? -10.643 -14.104 17.349 1.00 83.38 124 ILE A O 1
ATOM 982 N N . GLY A 1 125 ? -11.445 -12.373 16.185 1.00 78.19 125 GLY A N 1
ATOM 983 C CA . GLY A 1 125 ? -11.774 -13.140 14.983 1.00 78.19 125 GLY A CA 1
ATOM 984 C C . GLY A 1 125 ? -10.556 -13.711 14.252 1.00 78.19 125 GLY A C 1
ATOM 985 O O . GLY A 1 125 ? -10.646 -14.797 13.687 1.00 78.19 125 GLY A O 1
ATOM 986 N N . THR A 1 126 ? -9.410 -13.023 14.280 1.00 75.62 126 THR A N 1
ATOM 987 C CA . THR A 1 126 ? -8.151 -13.534 13.702 1.00 75.62 126 THR A CA 1
ATOM 988 C C . THR A 1 126 ? -7.377 -14.472 14.620 1.00 75.62 126 THR A C 1
ATOM 990 O O . THR A 1 126 ? -6.553 -15.249 14.140 1.00 75.62 126 THR A O 1
ATOM 993 N N . LEU A 1 127 ? -7.641 -14.429 15.928 1.00 80.00 127 LEU A N 1
ATOM 994 C CA . LEU A 1 127 ? -6.930 -15.225 16.929 1.00 80.00 127 LEU A CA 1
ATOM 995 C C . LEU A 1 127 ? -6.931 -16.738 16.609 1.00 80.00 127 LEU A C 1
ATOM 997 O O . LEU A 1 127 ? -5.851 -17.320 16.638 1.00 80.00 127 LEU A O 1
ATOM 1001 N N . PRO A 1 128 ? -8.059 -17.372 16.210 1.00 72.19 128 PRO A N 1
ATOM 1002 C CA . PRO A 1 128 ? -8.109 -18.794 15.854 1.00 72.19 128 PRO A CA 1
ATOM 1003 C C . PRO A 1 128 ? -7.372 -19.168 14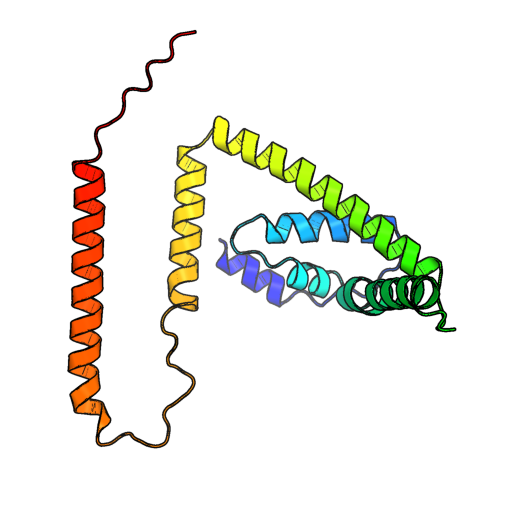.562 1.00 72.19 128 PRO A C 1
ATOM 1005 O O . PRO A 1 128 ? -7.167 -20.344 14.306 1.00 72.19 128 PRO A O 1
ATOM 1008 N N . ILE A 1 129 ? -7.028 -18.198 13.707 1.00 67.50 129 ILE A N 1
ATOM 1009 C CA . ILE A 1 129 ? -6.264 -18.450 12.471 1.00 67.50 129 ILE A CA 1
ATOM 1010 C C . ILE A 1 129 ? -4.765 -18.484 12.786 1.00 67.50 129 ILE A C 1
ATOM 1012 O O . ILE A 1 129 ? -4.014 -19.259 12.201 1.00 67.50 129 ILE A O 1
ATOM 1016 N N . VAL A 1 130 ? -4.327 -17.639 13.721 1.00 66.50 130 VAL A N 1
ATOM 1017 C CA . VAL A 1 130 ? -2.926 -17.544 14.161 1.00 66.50 130 VAL A CA 1
ATOM 1018 C C . VAL A 1 130 ? -2.596 -18.600 15.231 1.00 66.50 130 VAL A C 1
ATOM 1020 O O . VAL A 1 130 ? -1.437 -18.962 15.428 1.00 66.50 130 VAL A O 1
ATOM 1023 N N . TRP A 1 131 ? -3.616 -19.124 15.908 1.00 64.12 131 TRP A N 1
ATOM 1024 C CA . TRP A 1 131 ? -3.526 -20.129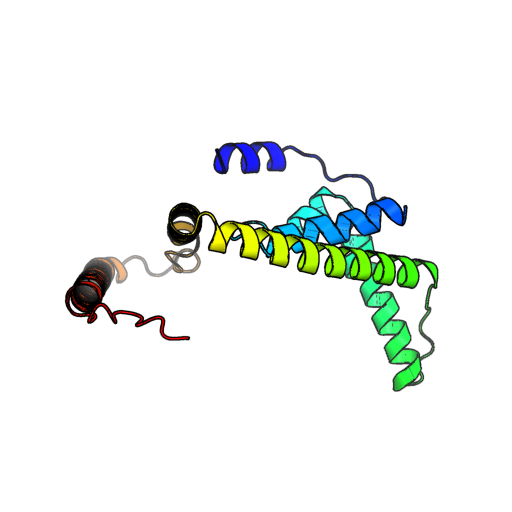 16.965 1.00 64.12 131 TRP A CA 1
ATOM 1025 C C . TRP A 1 131 ? -4.146 -21.458 16.495 1.00 64.12 131 TRP A C 1
ATOM 1027 O O . TRP A 1 131 ? -5.318 -21.422 16.137 1.00 64.12 131 TRP A O 1
ATOM 1037 N N . PRO A 1 132 ? -3.494 -22.644 16.530 1.00 65.50 132 PRO A N 1
ATOM 1038 C CA . PRO A 1 132 ? -2.167 -22.996 17.032 1.00 65.50 132 PRO A CA 1
ATOM 1039 C C . PRO A 1 132 ? -1.138 -23.223 15.903 1.00 65.50 132 PRO A C 1
ATOM 1041 O O . PRO A 1 132 ? -1.401 -23.883 14.899 1.00 65.50 132 PRO A O 1
ATOM 1044 N N . TRP A 1 133 ? 0.092 -22.761 16.122 1.00 63.44 133 TRP A N 1
ATOM 1045 C CA . TRP A 1 133 ? 1.254 -22.807 15.213 1.00 63.44 133 TRP A CA 1
ATOM 1046 C C . TRP A 1 133 ? 1.827 -24.214 14.914 1.00 63.44 133 TRP A C 1
ATOM 1048 O O . TRP A 1 133 ? 2.934 -24.330 14.392 1.00 63.44 133 TRP A O 1
ATOM 1058 N N . ASN A 1 134 ? 1.107 -25.294 15.240 1.00 56.94 134 ASN A N 1
ATOM 1059 C CA . ASN A 1 134 ? 1.660 -26.653 15.339 1.00 56.94 134 ASN A CA 1
ATOM 1060 C C . ASN A 1 134 ? 1.168 -27.678 14.298 1.00 56.94 134 ASN A C 1
ATOM 1062 O O . ASN A 1 134 ? 1.429 -28.866 14.466 1.00 56.94 134 ASN A O 1
ATOM 1066 N N . GLN A 1 135 ? 0.522 -27.281 13.198 1.00 56.94 135 GLN A N 1
ATOM 1067 C CA . GLN A 1 135 ? 0.013 -28.268 12.224 1.00 56.94 135 GLN A CA 1
ATOM 1068 C C . GLN A 1 135 ? 1.005 -28.712 11.130 1.00 56.94 135 GLN A C 1
ATOM 1070 O O . GLN A 1 135 ? 0.614 -29.448 10.231 1.00 56.94 135 GLN A O 1
ATOM 1075 N N . VAL A 1 136 ? 2.287 -28.322 11.182 1.00 56.38 136 VAL A N 1
ATOM 1076 C CA . VAL A 1 136 ? 3.242 -28.640 10.090 1.00 56.38 136 VAL A CA 1
ATOM 1077 C C . VAL A 1 136 ? 4.272 -29.724 10.441 1.00 56.38 136 VAL A C 1
ATOM 1079 O O . VAL A 1 136 ? 5.028 -30.140 9.570 1.00 56.38 136 VAL A O 1
ATOM 1082 N N . LYS A 1 137 ? 4.329 -30.262 11.667 1.00 56.50 137 LYS A N 1
ATOM 1083 C CA . LYS A 1 137 ? 5.300 -31.332 11.983 1.00 56.50 137 LYS A CA 1
ATOM 1084 C C . LYS A 1 137 ? 4.774 -32.331 13.005 1.00 56.50 137 LYS A C 1
ATOM 1086 O O . LYS A 1 137 ? 4.941 -32.104 14.199 1.00 56.50 137 LYS A O 1
ATOM 1091 N N . LYS A 1 138 ? 4.202 -33.440 12.529 1.00 48.31 138 LYS A N 1
ATOM 1092 C CA . LYS A 1 138 ? 4.227 -34.765 13.180 1.00 48.31 138 LYS A CA 1
ATOM 1093 C C . LYS A 1 138 ? 3.459 -35.768 12.329 1.00 48.31 138 LYS A C 1
ATOM 1095 O O . LYS A 1 138 ? 2.239 -35.810 12.375 1.00 48.31 138 LYS A O 1
ATOM 1100 N N . PHE A 1 139 ? 4.190 -36.561 11.560 1.00 50.84 139 PHE A N 1
ATOM 1101 C CA . PHE A 1 139 ? 3.690 -37.851 11.084 1.00 50.84 139 PHE A CA 1
ATOM 1102 C C . PHE A 1 139 ? 4.669 -38.986 11.437 1.00 50.84 139 PHE A C 1
ATOM 1104 O O . PHE A 1 139 ? 4.593 -40.059 10.861 1.00 50.84 139 PHE A O 1
ATOM 1111 N N . GLU A 1 140 ? 5.619 -38.759 12.361 1.00 51.69 140 GLU A N 1
ATOM 1112 C CA . GLU A 1 140 ? 6.738 -39.700 12.564 1.00 51.69 140 GLU A CA 1
ATOM 1113 C C . GLU A 1 140 ? 7.029 -40.086 14.035 1.00 51.69 140 GLU A C 1
ATOM 1115 O O . GLU A 1 140 ? 7.766 -41.035 14.261 1.00 51.69 140 GLU A O 1
ATOM 1120 N N . ASN A 1 141 ? 6.407 -39.456 15.053 1.00 52.56 141 ASN A N 1
ATOM 1121 C CA . ASN A 1 141 ? 6.770 -39.661 16.479 1.00 52.56 141 ASN A CA 1
ATOM 1122 C C . ASN A 1 141 ? 5.592 -40.033 17.420 1.00 52.56 141 ASN A C 1
ATOM 1124 O O . ASN A 1 141 ? 5.618 -39.690 18.604 1.00 52.56 141 ASN A O 1
ATOM 1128 N N . ASP A 1 142 ? 4.542 -40.699 16.939 1.00 57.53 142 ASP A N 1
ATOM 1129 C CA . ASP A 1 142 ? 3.240 -40.758 17.638 1.00 57.53 142 ASP A CA 1
ATOM 1130 C C . ASP A 1 142 ? 3.180 -41.546 18.965 1.00 57.53 142 ASP A C 1
ATOM 1132 O O . ASP A 1 142 ? 2.241 -41.358 19.734 1.00 57.53 142 ASP A O 1
ATOM 1136 N N . LEU A 1 143 ? 4.177 -42.363 19.322 1.00 57.16 143 LEU A N 1
ATOM 1137 C CA . LEU A 1 143 ? 4.078 -43.227 20.515 1.00 57.16 143 LEU A CA 1
ATOM 1138 C C . LEU A 1 143 ? 4.644 -42.620 21.817 1.00 57.16 143 LEU A C 1
ATOM 1140 O O . LEU A 1 143 ? 4.195 -42.991 22.895 1.00 57.16 143 LEU A O 1
ATOM 1144 N N . LEU A 1 144 ? 5.565 -41.647 21.754 1.00 57.84 144 LEU A N 1
ATOM 1145 C CA . LEU A 1 144 ? 6.138 -40.970 22.943 1.00 57.84 144 LEU A CA 1
ATOM 1146 C C . LEU A 1 144 ? 5.499 -39.593 23.236 1.00 57.84 144 LEU A C 1
ATOM 1148 O O . LEU A 1 144 ? 5.886 -38.894 24.174 1.00 57.84 144 LEU A O 1
ATOM 1152 N N . MET A 1 145 ? 4.539 -39.161 22.410 1.00 52.84 145 MET A N 1
ATOM 1153 C CA . MET A 1 145 ? 3.972 -37.804 22.455 1.00 52.84 145 MET A CA 1
ATOM 1154 C C . MET A 1 145 ? 2.647 -37.716 23.219 1.00 52.84 145 MET A C 1
ATOM 1156 O O . MET A 1 145 ? 2.298 -36.626 23.663 1.00 52.84 145 MET A O 1
ATOM 1160 N N . ILE A 1 146 ? 1.933 -38.830 23.408 1.00 57.34 146 ILE A N 1
ATOM 1161 C CA . ILE A 1 146 ? 0.605 -38.851 24.049 1.00 57.34 146 ILE A CA 1
ATOM 1162 C C . ILE A 1 146 ? 0.692 -38.434 25.527 1.00 57.34 146 ILE A C 1
ATOM 1164 O O . ILE A 1 146 ? -0.163 -37.700 26.015 1.00 57.34 146 ILE A O 1
ATOM 1168 N N . GLU A 1 147 ? 1.763 -38.812 26.228 1.00 58.78 147 GLU A N 1
ATOM 1169 C CA . GLU A 1 147 ? 1.957 -38.462 27.644 1.00 58.78 147 GLU A CA 1
ATOM 1170 C C . GLU A 1 147 ? 2.390 -36.993 27.833 1.00 58.78 147 GLU A C 1
ATOM 1172 O O . GLU A 1 147 ? 1.983 -36.325 28.783 1.00 58.78 147 GLU A O 1
ATOM 1177 N N . ASN A 1 148 ? 3.135 -36.444 26.867 1.00 56.78 148 ASN A N 1
ATOM 1178 C CA . ASN A 1 148 ? 3.588 -35.050 26.880 1.00 56.78 148 ASN A CA 1
ATOM 1179 C C . ASN A 1 148 ? 2.514 -34.051 26.410 1.00 56.78 148 ASN A C 1
ATOM 1181 O O . ASN A 1 148 ? 2.556 -32.891 26.822 1.00 56.78 148 ASN A O 1
ATOM 1185 N N . LEU A 1 149 ? 1.550 -34.472 25.578 1.00 59.44 149 LEU A N 1
ATOM 1186 C CA . LEU A 1 149 ? 0.466 -33.598 25.109 1.00 59.44 149 LEU A CA 1
ATOM 1187 C C . LEU A 1 149 ? -0.406 -33.099 26.272 1.00 59.44 149 LEU A C 1
ATOM 1189 O O . LEU A 1 149 ? -0.609 -31.896 26.406 1.00 59.44 149 LEU A O 1
ATOM 1193 N N . ASN A 1 150 ? -0.827 -33.990 27.176 1.00 63.66 150 ASN A N 1
ATOM 1194 C CA . ASN A 1 150 ? -1.701 -33.622 28.298 1.00 63.66 150 ASN A CA 1
ATOM 1195 C C . ASN A 1 150 ? -1.048 -32.614 29.260 1.00 63.66 150 ASN A C 1
ATOM 1197 O O . ASN A 1 150 ? -1.722 -31.737 29.795 1.00 63.66 150 ASN A O 1
ATOM 1201 N N . LEU A 1 151 ? 0.266 -32.715 29.471 1.00 65.06 151 LEU A N 1
ATOM 1202 C CA . LEU A 1 151 ? 1.022 -31.813 30.345 1.00 65.06 151 LEU A CA 1
ATOM 1203 C C . LEU A 1 151 ? 1.240 -30.430 29.715 1.00 65.06 151 LEU A C 1
ATOM 1205 O O . LEU A 1 151 ? 1.110 -29.415 30.401 1.00 65.06 151 LEU A O 1
ATOM 1209 N N . ILE A 1 152 ? 1.535 -30.373 28.414 1.00 70.19 152 ILE A N 1
ATOM 1210 C CA . ILE A 1 152 ? 1.742 -29.114 27.681 1.00 70.19 152 ILE A CA 1
ATOM 1211 C C . ILE A 1 152 ? 0.421 -28.358 27.494 1.00 70.19 152 ILE A C 1
ATOM 1213 O O . ILE A 1 152 ? 0.376 -27.140 27.695 1.00 70.19 152 ILE A O 1
ATOM 1217 N N . ASP A 1 153 ? -0.668 -29.061 27.195 1.00 73.12 153 ASP A N 1
ATOM 1218 C CA . ASP A 1 153 ? -1.999 -28.460 27.050 1.00 73.12 153 ASP A CA 1
ATOM 1219 C C . ASP A 1 153 ? -2.544 -27.956 28.406 1.00 73.12 153 ASP A C 1
ATOM 1221 O O . ASP A 1 153 ? -3.157 -26.885 28.499 1.00 73.12 153 ASP A O 1
ATOM 1225 N N . LEU A 1 154 ? -2.233 -28.652 29.506 1.00 71.25 154 LEU A N 1
ATOM 1226 C CA . LEU A 1 154 ? -2.536 -28.185 30.863 1.00 71.25 154 LEU A CA 1
ATOM 1227 C C . LEU A 1 154 ? -1.710 -26.942 31.247 1.00 71.25 154 LEU A C 1
ATOM 1229 O O . LEU A 1 154 ? -2.239 -25.991 31.820 1.00 71.25 154 LEU A O 1
ATOM 1233 N N . TYR A 1 155 ? -0.417 -26.912 30.915 1.00 79.50 155 TYR A N 1
ATOM 1234 C CA . TYR A 1 155 ? 0.449 -25.777 31.243 1.00 79.50 155 TYR A CA 1
ATOM 1235 C C . TYR A 1 155 ? 0.082 -24.520 30.441 1.00 79.50 155 TYR A C 1
ATOM 1237 O O . TYR A 1 155 ? 0.027 -23.416 30.987 1.00 79.50 155 TYR A O 1
ATOM 1245 N N . THR A 1 156 ? -0.237 -24.678 29.153 1.00 72.12 156 THR A N 1
ATOM 1246 C CA . THR A 1 156 ? -0.683 -23.568 28.296 1.00 72.12 156 THR A CA 1
ATOM 1247 C C . THR A 1 156 ? -2.032 -23.002 28.743 1.00 72.12 156 THR A C 1
ATOM 1249 O O . THR A 1 156 ? -2.173 -21.780 28.830 1.00 72.12 156 THR A O 1
ATOM 1252 N N . SER A 1 157 ? -2.999 -23.849 29.111 1.00 78.38 157 SER A N 1
ATOM 1253 C CA . SER A 1 157 ? -4.287 -23.391 29.655 1.00 78.38 157 SER A CA 1
ATOM 1254 C C . SER A 1 157 ? -4.151 -22.676 31.010 1.00 78.38 157 SER A C 1
ATOM 1256 O O . SER A 1 157 ? -4.797 -21.647 31.224 1.00 78.38 157 SER A O 1
ATOM 1258 N N . LEU A 1 158 ? -3.250 -23.131 31.891 1.00 82.38 158 LEU A N 1
ATOM 1259 C CA . LEU A 1 158 ? -2.923 -22.448 33.152 1.00 82.38 158 LEU A CA 1
ATOM 1260 C C . LEU A 1 158 ? -2.287 -21.066 32.934 1.00 82.38 158 LEU A C 1
ATOM 1262 O O . LEU A 1 158 ? -2.671 -20.103 33.602 1.00 82.38 158 LEU A O 1
ATOM 1266 N N . ILE A 1 159 ? -1.357 -20.939 31.980 1.00 80.50 159 ILE A N 1
ATOM 1267 C CA . ILE A 1 159 ? -0.744 -19.648 31.624 1.00 80.50 159 ILE A CA 1
ATOM 1268 C C . ILE A 1 159 ? -1.808 -18.659 31.140 1.00 80.50 159 ILE A C 1
ATOM 1270 O O . ILE A 1 159 ? -1.818 -17.506 31.574 1.00 80.50 159 ILE A O 1
ATOM 1274 N N . ILE A 1 160 ? -2.725 -19.101 30.277 1.00 78.69 160 ILE A N 1
ATOM 1275 C CA . ILE A 1 160 ? -3.807 -18.258 29.752 1.00 78.69 160 ILE A CA 1
ATOM 1276 C C . ILE A 1 160 ? -4.703 -17.749 30.891 1.00 78.69 160 ILE A C 1
ATOM 1278 O O . ILE A 1 160 ? -5.027 -16.560 30.929 1.00 78.69 160 ILE A O 1
ATOM 1282 N N . LEU A 1 161 ? -5.051 -18.611 31.852 1.00 84.25 161 LEU A N 1
ATOM 1283 C CA . LEU A 1 161 ? -5.858 -18.236 33.018 1.00 84.25 161 LEU A CA 1
ATOM 1284 C C . LEU A 1 161 ? -5.150 -17.189 33.896 1.00 84.25 161 LEU A C 1
ATOM 1286 O O . LEU A 1 161 ? -5.773 -16.219 34.329 1.00 84.25 161 LEU A O 1
ATOM 1290 N N . ILE A 1 162 ? -3.844 -17.354 34.122 1.00 86.00 162 ILE A N 1
ATOM 1291 C CA . ILE A 1 162 ? -3.017 -16.415 34.896 1.00 86.00 162 ILE A CA 1
ATOM 1292 C C . ILE A 1 162 ? -2.939 -15.051 34.209 1.00 86.00 162 ILE A C 1
ATOM 1294 O O . ILE A 1 162 ? -3.094 -14.022 34.867 1.00 86.00 162 ILE A O 1
ATOM 1298 N N . VAL A 1 163 ? -2.738 -15.026 32.890 1.00 82.06 163 VAL A N 1
ATOM 1299 C CA . VAL A 1 163 ? -2.678 -13.782 32.109 1.00 82.06 163 VAL A CA 1
ATOM 1300 C C . VAL A 1 163 ? -4.031 -13.067 32.114 1.00 82.06 163 VAL A C 1
ATOM 1302 O O . VAL A 1 163 ? -4.072 -11.858 32.336 1.00 82.06 163 VAL A O 1
ATOM 1305 N N . LEU A 1 164 ? -5.140 -13.797 31.952 1.00 79.25 164 LEU A N 1
ATOM 1306 C CA . LEU A 1 164 ? -6.498 -13.248 32.069 1.00 79.25 164 LEU A CA 1
ATOM 1307 C C . LEU A 1 164 ? -6.757 -12.662 33.460 1.00 79.25 164 LEU A C 1
ATOM 1309 O O . LEU A 1 164 ? -7.287 -11.558 33.580 1.00 79.25 164 LEU A O 1
ATOM 1313 N N . PHE A 1 165 ? -6.341 -13.366 34.513 1.00 85.56 165 PHE A N 1
ATOM 1314 C CA . PHE A 1 165 ? -6.471 -12.890 35.886 1.00 85.56 165 PHE A CA 1
ATOM 1315 C C . PHE A 1 165 ? -5.665 -11.604 36.126 1.00 85.56 165 PHE A C 1
ATOM 1317 O O . PHE A 1 165 ? -6.196 -10.638 36.674 1.00 85.56 165 PHE A O 1
ATOM 1324 N N . LEU A 1 166 ? -4.413 -11.552 35.658 1.00 81.38 166 LEU A N 1
ATOM 1325 C CA . LEU A 1 166 ? -3.561 -10.358 35.714 1.00 81.38 166 LEU A CA 1
ATOM 1326 C C . LEU A 1 166 ? -4.149 -9.188 34.921 1.00 81.38 166 LEU A C 1
ATOM 1328 O O . LEU A 1 166 ? -4.092 -8.055 35.387 1.00 81.38 166 LEU A O 1
ATOM 1332 N N . MET A 1 167 ? -4.733 -9.446 33.753 1.00 79.62 167 MET A N 1
ATOM 1333 C CA . MET A 1 167 ? -5.362 -8.425 32.914 1.00 79.62 167 MET A CA 1
ATOM 1334 C C . MET A 1 167 ? -6.607 -7.820 33.580 1.00 79.62 167 MET A C 1
ATOM 1336 O O . MET A 1 167 ? -6.762 -6.602 33.617 1.00 79.62 167 MET A O 1
ATOM 1340 N N . ILE A 1 168 ? -7.463 -8.648 34.182 1.00 79.19 168 ILE A N 1
ATOM 1341 C CA . ILE A 1 168 ? -8.628 -8.174 34.948 1.00 79.19 168 ILE A CA 1
ATOM 1342 C C . ILE A 1 168 ? -8.174 -7.406 36.193 1.00 79.19 168 ILE A C 1
ATOM 1344 O O . ILE A 1 168 ? -8.767 -6.393 36.569 1.00 79.19 168 ILE A O 1
ATOM 1348 N N . PHE A 1 169 ? -7.106 -7.870 36.845 1.00 81.69 169 PHE A N 1
ATOM 1349 C CA . PHE A 1 169 ? -6.528 -7.185 37.992 1.00 81.69 169 PHE A CA 1
ATOM 1350 C C . PHE A 1 169 ? -5.984 -5.810 37.590 1.00 81.69 169 PHE A C 1
ATOM 1352 O O . PHE A 1 169 ? -6.331 -4.811 38.215 1.00 81.69 169 PHE A O 1
ATOM 1359 N N . THR A 1 170 ? -5.201 -5.706 36.516 1.00 75.88 170 THR A N 1
ATOM 1360 C CA . THR A 1 170 ? -4.707 -4.403 36.051 1.00 75.88 170 THR A CA 1
ATOM 1361 C C . THR A 1 170 ? -5.847 -3.480 35.645 1.00 75.88 170 THR A C 1
ATOM 1363 O O . THR A 1 170 ? -5.782 -2.301 35.967 1.00 75.88 170 THR A O 1
ATOM 1366 N N . GLU A 1 171 ? -6.928 -3.982 35.051 1.00 72.50 171 GLU A N 1
ATOM 1367 C CA . GLU A 1 171 ? -8.118 -3.176 34.755 1.00 72.50 171 GLU A CA 1
ATOM 1368 C C . GLU A 1 171 ? -8.817 -2.668 36.028 1.00 72.50 171 GLU A C 1
ATOM 1370 O O . GLU A 1 171 ? -9.211 -1.502 36.109 1.00 72.50 171 GLU A O 1
ATOM 1375 N N . LYS A 1 172 ? -8.936 -3.519 37.054 1.00 73.31 172 LYS A N 1
ATOM 1376 C CA . LYS A 1 172 ? -9.599 -3.176 38.320 1.00 73.31 172 LYS A CA 1
ATOM 1377 C C . LYS A 1 172 ? -8.776 -2.215 39.183 1.00 73.31 172 LYS A C 1
ATOM 1379 O O . LYS A 1 172 ? -9.356 -1.393 39.892 1.00 73.31 172 LYS A O 1
ATOM 1384 N N . TYR A 1 173 ? -7.448 -2.311 39.122 1.00 70.88 173 TYR A N 1
ATOM 1385 C CA . TYR A 1 173 ? -6.515 -1.492 39.902 1.00 70.88 173 TYR A CA 1
ATOM 1386 C C . TYR A 1 173 ? -5.887 -0.345 39.109 1.00 70.88 173 TYR A C 1
ATOM 1388 O O . TYR A 1 173 ? -5.207 0.487 39.709 1.00 70.88 173 TYR A O 1
ATOM 1396 N N . ALA A 1 174 ? -6.135 -0.245 37.799 1.00 58.91 174 ALA A N 1
ATOM 1397 C CA . ALA A 1 174 ? -5.760 0.924 37.021 1.00 58.91 174 ALA A CA 1
ATOM 1398 C C . ALA A 1 174 ? -6.472 2.143 37.625 1.00 58.91 174 ALA A C 1
ATOM 1400 O O . ALA A 1 174 ? -7.704 2.240 37.558 1.00 58.91 174 ALA A O 1
ATOM 1401 N N . PRO A 1 175 ? -5.737 3.095 38.232 1.00 53.31 175 PRO A N 1
ATOM 1402 C CA . PRO A 1 175 ? -6.361 4.297 38.742 1.00 53.31 175 PRO A CA 1
ATOM 1403 C C . PRO A 1 175 ? -6.991 5.002 37.545 1.00 53.31 175 PRO A C 1
ATOM 1405 O O . PRO A 1 175 ? -6.293 5.373 36.600 1.00 53.31 175 PRO A O 1
ATOM 1408 N N . LYS A 1 176 ? -8.319 5.177 37.566 1.00 58.25 176 LYS A N 1
ATOM 1409 C CA . LYS A 1 176 ? -9.023 6.012 36.589 1.00 58.25 176 LYS A CA 1
ATOM 1410 C C . LYS A 1 176 ? -8.440 7.415 36.700 1.00 58.25 176 LYS A C 1
ATOM 1412 O O . LYS A 1 176 ? -8.859 8.208 37.544 1.00 58.25 176 LYS A O 1
ATOM 1417 N N . LYS A 1 177 ? -7.429 7.711 35.882 1.00 49.19 177 LYS A N 1
ATOM 1418 C CA . LYS A 1 177 ? -6.791 9.019 35.826 1.00 49.19 177 LYS A CA 1
ATOM 1419 C C . LYS A 1 177 ? -7.873 9.983 35.353 1.00 49.19 177 LYS A C 1
ATOM 1421 O O . LYS A 1 177 ? -8.245 9.974 34.183 1.00 49.19 177 LYS A O 1
ATOM 1426 N N . LYS A 1 178 ? -8.436 10.771 36.277 1.00 48.03 178 LYS A N 1
ATOM 1427 C CA . LYS A 1 178 ? -9.283 11.917 35.935 1.00 48.03 178 LYS A CA 1
ATOM 1428 C C . LYS A 1 178 ? -8.419 12.832 35.078 1.00 48.03 178 LYS A C 1
ATOM 1430 O O . LYS A 1 178 ? -7.542 13.519 35.598 1.00 48.03 178 LYS A O 1
ATOM 1435 N N . ILE A 1 179 ? -8.637 12.796 33.768 1.00 50.69 179 ILE A N 1
ATOM 1436 C CA . ILE A 1 179 ? -8.098 13.786 32.845 1.00 50.69 179 ILE A CA 1
ATOM 1437 C C . ILE A 1 179 ? -8.766 15.097 33.249 1.00 50.69 179 ILE A C 1
ATOM 1439 O O . ILE A 1 179 ? -9.920 15.359 32.922 1.00 50.69 179 ILE A O 1
ATOM 1443 N N . ARG A 1 180 ? -8.066 15.875 34.073 1.00 45.84 180 ARG A N 1
ATOM 1444 C CA . ARG A 1 180 ? -8.443 17.240 34.408 1.00 45.84 180 ARG A CA 1
ATOM 1445 C C . ARG A 1 180 ? -8.141 18.057 33.158 1.00 45.84 180 ARG A C 1
ATOM 1447 O O . ARG A 1 180 ? -7.014 18.497 32.970 1.00 45.84 180 ARG A O 1
ATOM 1454 N N . THR A 1 181 ? -9.130 18.188 32.279 1.00 52.97 181 THR A N 1
ATOM 1455 C CA . THR A 1 181 ? -9.128 19.208 31.231 1.00 52.97 181 THR A CA 1
ATOM 1456 C C . THR A 1 181 ? -9.050 20.555 31.936 1.00 52.97 181 THR A C 1
ATOM 1458 O O . THR A 1 181 ? -10.000 20.961 32.608 1.00 52.97 181 THR A O 1
ATOM 1461 N N . ASN A 1 182 ? -7.895 21.207 31.872 1.00 43.00 182 ASN A N 1
ATOM 1462 C CA . ASN A 1 182 ? -7.764 22.589 32.290 1.00 43.00 182 ASN A CA 1
ATOM 1463 C C . ASN A 1 182 ? -6.896 23.314 31.263 1.00 43.00 182 ASN A C 1
ATOM 1465 O O . ASN A 1 182 ? -5.692 23.065 31.209 1.00 43.00 182 ASN A O 1
ATOM 1469 N N . ARG A 1 183 ? -7.570 24.213 30.538 1.00 45.59 183 ARG A N 1
ATOM 1470 C CA . ARG A 1 183 ? -7.130 25.052 29.415 1.00 45.59 183 ARG A CA 1
ATOM 1471 C C . ARG A 1 183 ? -6.968 24.361 28.070 1.00 45.59 183 ARG A C 1
ATOM 1473 O O . ARG A 1 183 ? -6.203 23.382 27.978 1.00 45.59 183 ARG A O 1
#

Sequence (183 aa):
MSLTLGLVISFVDPMIENRNLIFIFFCGYISICGITIPGLSGSFLLIILGNYKLVLIDSVNNFYNLISNYLIGTNLPVSEILLHILITFFIGSVIGLISLSRFLSFISQKYPRHLNFMIIGFVIGTLPIVWPWNQVKKFENDLLMIENLNLIDLYTSLIILIVLFLMIFTEKYAPKKKIRTNR

pLDDT: mean 80.08, std 14.66, range [43.0, 97.69]

Foldseek 3Di:
DVVVVVVVLVPQDADAADLDLVLLLVLLLVLLLQVVPQPGHSLVSCRSPNCNCLAVPVLVVLVVVVVCCVPVVDDDDHDVSSPSSNVSSVNSNVCSCVVVVVVVVVCCVVPVPVVVVSVVCSCVVCPVVPPDPPPPDDPDDPPVCPVVVVVVVVVVVVVVVVVVVVVVVCVVPVPPPPPPPDD

Secondary structure (DSSP, 8-state):
-HHHHHHHHHTSPPPPP---HHHHHHHHHHHHHHHHSTT--HHHHHHHTT-HIIIIIIIHHHHHHHHHHHHH-------HHHHHHHHHHHHHHHHHHHHHHHHHHHHHHH-HHHHHHHHHHHHHHHHHHHS-TTTTS-SS-TTSSHHHHHHHHHHHHHHHHHHHHHHHHHHHHS---------

=== Feature glossary ===
The record interleaves many kinds of information about one protein. Here is each kind framed as the question it answers.

Q: What are the backbone torsion angles?
A: φ (phi) and ψ (psi) are the two rotatable backbone dihedrals per residue: φ is the C(i-1)–N–Cα–C torsion, ψ is the N–Cα–C–N(i+1) torsion, both in degrees on (−180°, 180°]. α-helical residues cluster near (−60°, −45°); β-strand residues near (−120°, +130°). A Ramachandran plot is simply a scatter of (φ, ψ) for every residue.

Q: What is the amino-acid chain?
A: This is the polypeptide sequence — one letter per residue, N-terminus first. Length ranges from a few dozen residues for small domains to over a thousand for large multi-domain proteins.

Q: How mobile is each atom in the crystal?
A: For experimental (PDB) structures, the B-factor (temperature factor) quantifies the positional spread of each atom in the crystal — a combination of thermal vibration and static disorder — in units of Å². High B-factors mark flexible loops or poorly resolved regions; low B-factors mark the rigid, well-ordered core.

Q: Are the domains correctly placed relative to each other?
A: Predicted Aligned Error (PAE) is an AlphaFold confidence matrix: entry (i, j) is the expected error in the position of residue j, in ångströms, when the prediction is superimposed on the true structure at residue i. Low PAE within a block of residues means that block is internally rigid and well-predicted; high PAE between two blocks means their relative placement is uncertain even if each block individually is confident.

Q: How confident is the AlphaFold model at each residue?
A: pLDDT is the predicted lDDT-Cα score: AlphaFold's confidence that the local environment of each residue (all inter-atomic distances within 15 Å) is correctly placed. It is a per-residue number between 0 and 100, with higher meaning more reliable.

Q: What family and function is it annotated with?
A: Functional annotations link the protein to curated databases. InterPro entries identify conserved domains and families by matching the sequence against member-database signatures (Pfam, PROSITE, CDD, …). Gene Ontology (GO) terms describe molecular function, biological process, and cellular component in a controlled vocabulary. CATH places the structure in a hierarchical fold classification (Class/Architecture/Topology/Homologous-superfamily). The organism is the source species.

Q: How big and how compact is the whole molecule?
A: Three whole-structure scalars: the radius of gyration (RMS distance of Cα from centroid, in Å), the count of Cα–Cα contacts (pairs closer than 8 Å and separated by more than four residues in sequence — i.e. tertiary, not local, contacts), and the bounding-box dimensions. Together they distinguish compact globular folds from extended fibres or disordered chains.

Q: What known structures does this most resemble?
A: The Foldseek neighbor list gives the closest experimentally determined structures in the PDB, ranked by structural alignment. TM-score near 1 means near-identical fold; near 0.3 means only rough topology match. This is how one finds what a novel AlphaFold prediction most resembles in the solved-structure universe.

Q: Which residues are buried vs exposed?
A: SASA measures how much of the protein is reachable by solvent. It is computed by rolling a water-sized probe over the atomic surface and summing the exposed area (Å²). Per-residue SASA distinguishes core (buried, low SASA) from surface (exposed, high SASA) residues; total SASA is a whole-molecule size measure.

Q: Which residues are in helices, strands, or loops?
A: Eight-state secondary structure (DSSP): H is the canonical α-helix, G the tighter 3₁₀-helix, I the wider π-helix; E/B are β-structure, T and S are turns and bends, and '-' is everything else. DSSP derives these from the pattern of main-chain N–H···O=C hydrogen bonds, not from the sequence.

Q: Where is each backbone atom in 3D?
A: Structure coordinates are given as an mmCIF _atom_site loop: one row per atom with element, residue name, chain id, sequence number, and x/y/z position in Å. Only the four main-chain atoms per residue are included here; side chains are omitted to keep the record compact.

Q: What if only a Cα trace is available?
A: Three-state secondary structure (P-SEA) collapses the eight DSSP classes into helix (a), strand (b), and coil (c). P-SEA assigns these from Cα geometry alone — distances and angles — without requiring backbone oxygens, so it works on any Cα trace.

Q: What do the rendered images show?
A: The six renders are orthographic views along the three Cartesian axes in both directions. Representation (cartoon, sticks, or surface) and color scheme (sequence-rainbow or by-chain) vary across proteins so the training set covers all the common visualization conventions.

Q: What does the local fold look like, residue by residue?
A: Foldseek's 3Di representation compresses backbone geometry into a per-residue letter drawn from a learned twenty-state alphabet. It captures the tertiary interaction pattern around each residue — which residues are packed against it in space, regardless of where they are in sequence.

Q: What do the diagnostic plots show?
A: The contact map is a binary N×N matrix image: pixel (i, j) is dark where Cα_i and Cα_j are within 8 Å and |i−j|>4. Because the |i−j|>4 filter removes local helical contacts, off-diagonal stripes parallel to the main diagonal indicate parallel β-sheets; stripes perpendicular to it indicate antiparallel β-sheets. The Ramachandran plot scatters every residue's (φ, ψ) pair against the sterically allowed regions. The PAE heatmap renders the predicted-aligned-error matrix.